Protein AF-A0A497EP37-F1 (afdb_monomer)

Structure (mmCIF, N/CA/C/O backbone):
data_AF-A0A497EP37-F1
#
_entry.id   AF-A0A497EP37-F1
#
loop_
_atom_site.group_PDB
_atom_site.id
_atom_site.type_symbol
_atom_site.label_atom_id
_atom_site.label_alt_id
_atom_site.label_comp_id
_atom_site.label_asym_id
_atom_site.label_entity_id
_atom_site.label_seq_id
_atom_site.pdbx_PDB_ins_code
_atom_site.Cartn_x
_atom_site.Cartn_y
_atom_site.Cartn_z
_atom_site.occupancy
_atom_site.B_iso_or_equiv
_atom_site.auth_seq_id
_atom_site.auth_comp_id
_atom_site.auth_asym_id
_atom_site.auth_atom_id
_atom_site.pdbx_PDB_model_num
ATOM 1 N N . MET A 1 1 ? -2.223 -25.779 1.480 1.00 64.44 1 MET A N 1
ATOM 2 C CA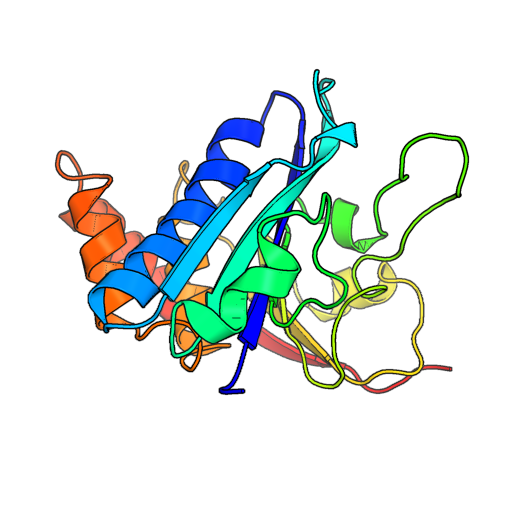 . MET A 1 1 ? -1.711 -24.402 1.419 1.00 64.44 1 MET A CA 1
ATOM 3 C C . MET A 1 1 ? -2.829 -23.546 0.887 1.00 64.44 1 MET A C 1
ATOM 5 O O . MET A 1 1 ? -3.264 -23.765 -0.242 1.00 64.44 1 MET A O 1
ATOM 9 N N . GLY A 1 2 ? -3.353 -22.696 1.756 1.00 81.31 2 GLY A N 1
ATOM 10 C CA . GLY A 1 2 ? -4.314 -21.666 1.429 1.00 81.31 2 GLY A CA 1
ATOM 11 C C . GLY A 1 2 ? -3.692 -20.563 0.583 1.00 81.31 2 GLY A C 1
ATOM 12 O O . GLY A 1 2 ? -2.524 -20.611 0.175 1.00 81.31 2 GLY A O 1
ATOM 13 N N . LYS A 1 3 ? -4.509 -19.565 0.269 1.00 91.38 3 LYS A N 1
ATOM 14 C CA . LYS A 1 3 ? -4.065 -18.415 -0.515 1.00 91.38 3 LYS A CA 1
ATOM 15 C C . LYS A 1 3 ? -3.186 -17.494 0.335 1.00 91.38 3 LYS A C 1
ATOM 17 O O . LYS A 1 3 ? -3.514 -17.192 1.478 1.00 91.38 3 LYS A O 1
ATOM 22 N N . VAL A 1 4 ? -2.091 -17.017 -0.256 1.00 95.00 4 VAL A N 1
ATOM 23 C CA . VAL A 1 4 ? -1.171 -16.059 0.370 1.00 95.00 4 VAL A CA 1
ATOM 24 C C . VAL A 1 4 ? -1.072 -14.809 -0.495 1.00 95.00 4 VAL A C 1
ATOM 26 O O . VAL A 1 4 ? -1.024 -14.880 -1.726 1.00 95.00 4 VAL A O 1
ATOM 29 N N . TRP A 1 5 ? -1.062 -13.655 0.162 1.00 96.94 5 TRP A N 1
ATOM 30 C CA . TRP A 1 5 ? -0.944 -12.345 -0.451 1.00 96.94 5 TRP A CA 1
ATOM 31 C C . TRP A 1 5 ? 0.304 -11.639 0.068 1.00 96.94 5 TRP A C 1
ATOM 33 O O . TRP A 1 5 ? 0.443 -11.429 1.271 1.00 96.94 5 TRP A O 1
ATOM 43 N N . GLY A 1 6 ? 1.186 -11.243 -0.846 1.00 97.19 6 GLY A N 1
ATOM 44 C CA . GLY A 1 6 ? 2.310 -10.359 -0.566 1.00 97.19 6 GLY A CA 1
ATOM 45 C C . GLY A 1 6 ? 1.922 -8.900 -0.785 1.00 97.19 6 GLY A C 1
ATOM 46 O O . GLY A 1 6 ? 1.310 -8.549 -1.796 1.00 97.19 6 GLY A O 1
ATOM 47 N N . ILE A 1 7 ? 2.284 -8.038 0.150 1.00 98.00 7 ILE A N 1
ATOM 48 C CA . ILE A 1 7 ? 2.078 -6.598 0.073 1.00 98.00 7 ILE A CA 1
ATOM 49 C C . ILE A 1 7 ? 3.415 -5.923 0.339 1.00 98.00 7 ILE A C 1
ATOM 51 O O . ILE A 1 7 ? 4.113 -6.296 1.279 1.00 98.00 7 ILE A O 1
ATOM 55 N N . GLU A 1 8 ? 3.755 -4.911 -0.453 1.00 97.69 8 GLU A N 1
ATOM 56 C CA . GLU A 1 8 ? 4.880 -4.022 -0.162 1.00 97.69 8 GLU A CA 1
ATOM 57 C C . GLU A 1 8 ? 4.411 -2.569 -0.063 1.00 97.69 8 GLU A C 1
ATOM 59 O O . GLU A 1 8 ? 3.500 -2.146 -0.773 1.00 97.69 8 GLU A O 1
ATOM 64 N N . ALA A 1 9 ? 5.051 -1.796 0.808 1.00 98.06 9 ALA A N 1
ATOM 65 C CA . ALA A 1 9 ? 5.003 -0.344 0.810 1.00 98.06 9 ALA A CA 1
ATOM 66 C C . ALA A 1 9 ? 6.387 0.186 0.426 1.00 98.06 9 ALA A C 1
ATOM 68 O O . ALA A 1 9 ? 7.362 -0.058 1.135 1.00 98.06 9 ALA A O 1
ATOM 69 N N . VAL A 1 10 ? 6.467 0.902 -0.693 1.00 97.50 10 VAL A N 1
ATOM 70 C CA . VAL A 1 10 ? 7.693 1.481 -1.246 1.0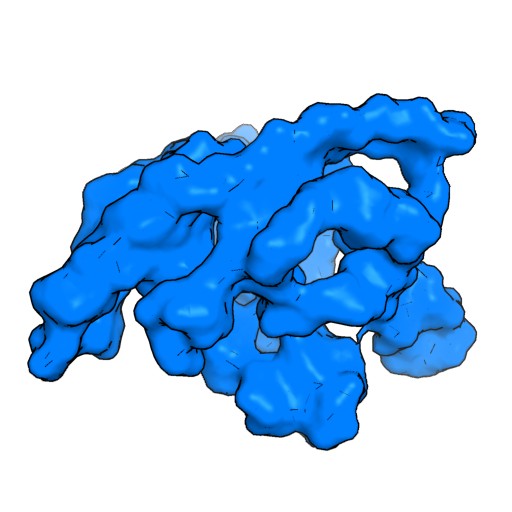0 97.50 10 VAL A CA 1
ATOM 71 C C . VAL A 1 10 ? 7.719 2.975 -0.943 1.00 97.50 10 VAL A C 1
ATOM 73 O O . VAL A 1 10 ? 6.783 3.710 -1.275 1.00 97.50 10 VAL A O 1
ATOM 76 N N . ALA A 1 11 ? 8.784 3.428 -0.288 1.00 96.81 11 ALA A N 1
ATOM 77 C CA . ALA A 1 11 ? 8.830 4.748 0.332 1.00 96.81 11 ALA A CA 1
ATOM 78 C C . ALA A 1 11 ? 10.227 5.377 0.313 1.00 96.81 11 ALA A C 1
ATOM 80 O O . ALA A 1 11 ? 11.219 4.731 -0.024 1.00 96.81 11 ALA A O 1
ATOM 81 N N . ARG A 1 12 ? 10.306 6.658 0.689 1.00 95.62 12 ARG A N 1
ATOM 82 C CA . ARG A 1 12 ? 11.560 7.386 0.913 1.00 95.62 12 ARG A CA 1
ATOM 83 C C . ARG A 1 12 ? 12.030 7.240 2.362 1.00 95.62 12 ARG A C 1
ATOM 85 O O . ARG A 1 12 ? 11.344 7.681 3.286 1.00 95.62 12 ARG A O 1
ATOM 92 N N . GLY A 1 13 ? 13.235 6.714 2.547 1.00 94.69 13 GLY A N 1
ATOM 93 C CA . GLY A 1 13 ? 13.880 6.546 3.844 1.00 94.69 13 GLY A CA 1
ATOM 94 C C . GLY A 1 13 ? 13.959 7.847 4.644 1.00 94.69 13 GLY A C 1
ATOM 95 O O . GLY A 1 13 ? 13.996 8.956 4.090 1.00 94.69 13 GLY A O 1
ATOM 96 N N . VAL A 1 14 ? 13.948 7.691 5.964 1.00 94.81 14 VAL A N 1
ATOM 97 C CA . VAL A 1 14 ? 13.840 8.666 7.059 1.00 94.81 14 VAL A CA 1
ATOM 98 C C . VAL A 1 14 ? 12.537 9.467 7.050 1.00 94.81 14 VAL A C 1
ATOM 100 O O . VAL A 1 14 ? 11.906 9.664 8.084 1.00 94.81 14 VAL A O 1
ATOM 103 N N . THR A 1 15 ? 12.109 9.936 5.883 1.00 94.81 15 THR A N 1
ATOM 104 C CA . THR A 1 15 ? 10.960 10.838 5.728 1.00 94.81 15 THR A CA 1
ATOM 105 C C . THR A 1 15 ? 9.613 10.121 5.691 1.00 94.81 15 THR A C 1
ATOM 107 O O . THR A 1 15 ? 8.611 10.698 6.106 1.00 94.81 15 THR A O 1
ATOM 110 N N . GLN A 1 16 ? 9.575 8.875 5.213 1.00 96.50 16 GLN A N 1
ATOM 111 C CA . GLN A 1 16 ? 8.347 8.093 5.045 1.00 96.50 16 GLN A CA 1
ATOM 112 C C . GLN A 1 16 ? 8.426 6.696 5.685 1.00 96.50 16 GLN A C 1
ATOM 114 O O . GLN A 1 16 ? 7.464 5.940 5.587 1.00 96.50 16 GLN A O 1
ATOM 119 N N . THR A 1 17 ? 9.509 6.367 6.392 1.00 96.00 17 THR A N 1
ATOM 120 C CA . THR A 1 17 ? 9.754 5.058 7.033 1.00 96.00 17 THR A CA 1
ATOM 121 C C . THR A 1 17 ? 8.609 4.643 7.952 1.00 96.00 17 THR A C 1
ATOM 123 O O . THR A 1 17 ? 7.966 3.616 7.751 1.00 96.00 17 THR A O 1
ATOM 126 N N . ALA A 1 18 ? 8.241 5.521 8.890 1.00 96.25 18 ALA A N 1
ATOM 127 C CA . ALA A 1 18 ? 7.140 5.263 9.815 1.00 96.25 18 ALA A CA 1
ATOM 128 C C . ALA A 1 18 ? 5.783 5.107 9.105 1.00 96.25 18 ALA A C 1
ATOM 130 O O . ALA A 1 18 ? 4.910 4.389 9.590 1.00 96.25 18 ALA A O 1
ATOM 131 N N . VAL A 1 19 ? 5.592 5.776 7.963 1.00 96.94 19 VAL A N 1
ATOM 132 C CA . VAL A 1 19 ? 4.358 5.692 7.170 1.00 96.94 19 VAL A CA 1
ATOM 133 C C . VAL A 1 19 ? 4.301 4.366 6.409 1.00 96.94 19 VAL A C 1
ATOM 135 O O . VAL A 1 19 ? 3.253 3.726 6.410 1.00 96.94 19 VAL A O 1
ATOM 138 N N . ALA A 1 20 ? 5.415 3.924 5.820 1.00 97.44 20 ALA A N 1
ATOM 139 C CA . ALA A 1 20 ? 5.523 2.641 5.127 1.00 97.44 20 ALA A CA 1
ATOM 140 C C . ALA A 1 20 ? 5.275 1.466 6.079 1.00 97.44 20 ALA A C 1
ATOM 142 O O . ALA A 1 20 ? 4.400 0.638 5.815 1.00 97.44 20 ALA A O 1
ATOM 143 N N . ALA A 1 21 ? 5.948 1.465 7.235 1.00 97.50 21 ALA A N 1
ATOM 144 C CA . ALA A 1 21 ? 5.749 0.471 8.285 1.00 97.50 21 ALA A CA 1
ATOM 145 C C . ALA A 1 21 ? 4.301 0.476 8.804 1.00 97.50 21 ALA A C 1
ATOM 147 O O . ALA A 1 21 ? 3.672 -0.575 8.927 1.00 97.50 21 ALA A O 1
ATOM 148 N N . ALA A 1 22 ? 3.725 1.661 9.044 1.00 97.75 22 ALA A N 1
ATOM 149 C CA . ALA A 1 22 ? 2.329 1.777 9.452 1.00 97.75 22 ALA A CA 1
ATOM 150 C C . ALA A 1 22 ? 1.360 1.235 8.395 1.00 97.75 22 ALA A C 1
ATOM 152 O O . ALA A 1 22 ? 0.356 0.633 8.761 1.00 97.75 22 ALA A O 1
ATOM 153 N N . MET A 1 23 ? 1.630 1.448 7.105 1.00 98.19 23 MET A N 1
ATOM 154 C CA . MET A 1 23 ? 0.752 1.001 6.026 1.00 98.19 23 MET A CA 1
ATOM 155 C C . MET A 1 23 ? 0.655 -0.527 5.983 1.00 98.19 23 MET A C 1
ATOM 157 O O . MET A 1 23 ? -0.449 -1.070 5.979 1.00 98.19 23 MET A O 1
ATOM 161 N N . VAL A 1 24 ? 1.792 -1.226 6.004 1.00 98.00 24 VAL A N 1
ATOM 162 C CA . VAL A 1 24 ? 1.798 -2.696 5.976 1.00 98.00 24 VAL A CA 1
ATOM 163 C C . VAL A 1 24 ? 1.228 -3.300 7.262 1.00 98.00 24 VAL A C 1
ATOM 165 O O . VAL A 1 24 ? 0.466 -4.262 7.190 1.00 98.00 24 VAL A O 1
ATOM 168 N N . ASP A 1 25 ? 1.485 -2.684 8.418 1.00 98.31 25 ASP A N 1
ATOM 169 C CA . ASP A 1 25 ? 0.899 -3.088 9.702 1.00 98.31 25 ASP A CA 1
ATOM 170 C C . ASP A 1 25 ? -0.627 -2.897 9.733 1.00 98.31 25 ASP A C 1
ATOM 172 O O . ASP A 1 25 ? -1.355 -3.774 10.196 1.00 98.31 25 ASP A O 1
ATOM 176 N N . ILE A 1 26 ? -1.148 -1.789 9.186 1.00 98.38 26 ILE A N 1
ATOM 177 C CA . ILE A 1 26 ? -2.597 -1.576 9.043 1.00 98.38 26 ILE A CA 1
ATOM 178 C C . ILE A 1 26 ? -3.213 -2.698 8.206 1.00 98.38 26 ILE A C 1
ATOM 180 O O . ILE A 1 26 ? -4.233 -3.253 8.609 1.00 98.38 26 ILE A O 1
ATOM 184 N N . ILE A 1 27 ? -2.613 -3.053 7.069 1.00 98.12 27 ILE A N 1
ATOM 185 C CA . ILE A 1 27 ? -3.142 -4.101 6.185 1.00 98.12 27 ILE A CA 1
ATOM 186 C C . ILE A 1 27 ? -3.112 -5.464 6.887 1.00 98.12 27 ILE A C 1
ATOM 188 O O . ILE A 1 27 ? -4.144 -6.132 6.956 1.00 98.12 27 ILE A O 1
ATOM 192 N N . GLY A 1 28 ? -1.967 -5.846 7.461 1.00 97.81 28 GLY A N 1
ATOM 193 C CA . GLY A 1 28 ? -1.807 -7.121 8.161 1.00 97.81 28 GLY A CA 1
ATOM 194 C C . GLY A 1 28 ? -2.739 -7.247 9.366 1.00 97.81 28 GLY A C 1
ATOM 195 O O . GLY A 1 28 ? -3.480 -8.220 9.485 1.00 97.81 28 GLY A O 1
ATOM 196 N N . SER A 1 29 ? -2.798 -6.220 10.214 1.00 98.31 29 SER A N 1
ATOM 197 C CA . SER A 1 29 ? -3.706 -6.188 11.365 1.00 98.31 29 SER A CA 1
ATOM 198 C C . SER A 1 29 ? -5.182 -6.218 10.959 1.00 98.31 29 SER A C 1
ATOM 200 O O . SER A 1 29 ? -6.003 -6.798 11.666 1.00 98.31 29 SER A O 1
ATOM 202 N N 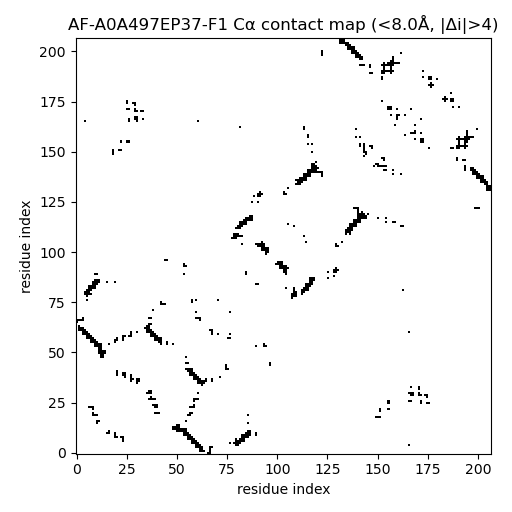. SER A 1 30 ? -5.542 -5.612 9.822 1.00 98.31 30 SER A N 1
ATOM 203 C CA . SER A 1 30 ? -6.913 -5.682 9.297 1.00 98.31 30 SER A CA 1
ATOM 204 C C . SER A 1 30 ? -7.267 -7.096 8.851 1.00 98.31 30 SER A C 1
ATOM 206 O O . SER A 1 30 ? -8.355 -7.566 9.158 1.00 98.31 30 SER A O 1
ATOM 208 N N . ALA A 1 31 ? -6.342 -7.802 8.198 1.00 97.62 31 ALA A N 1
ATOM 209 C CA . ALA A 1 31 ? -6.538 -9.201 7.835 1.00 97.62 31 ALA A CA 1
ATOM 210 C C . ALA A 1 31 ? -6.681 -10.105 9.077 1.00 97.62 31 ALA A C 1
ATOM 212 O O . ALA A 1 31 ? -7.571 -10.953 9.119 1.00 97.62 31 ALA A O 1
ATOM 213 N N . ILE A 1 32 ? -5.879 -9.872 10.125 1.00 97.75 32 ILE A N 1
ATOM 214 C CA . ILE A 1 32 ? -5.978 -10.607 11.401 1.00 97.75 32 ILE A CA 1
ATOM 215 C C . ILE A 1 32 ? -7.363 -10.447 12.041 1.00 97.75 32 ILE A C 1
ATOM 217 O O . ILE A 1 32 ? -7.919 -11.412 12.564 1.00 97.75 32 ILE A O 1
ATOM 221 N N . ARG A 1 33 ? -7.969 -9.254 11.961 1.00 97.00 33 ARG A N 1
ATOM 222 C CA . ARG A 1 33 ? -9.342 -9.027 12.455 1.00 97.00 33 ARG A CA 1
ATOM 223 C C . ARG A 1 33 ? -10.390 -9.885 11.752 1.00 97.00 33 ARG A C 1
ATOM 225 O O . ARG A 1 33 ? -11.434 -10.149 12.337 1.00 97.00 33 ARG A O 1
ATOM 232 N N . GLU A 1 34 ? -10.117 -10.317 10.527 1.00 95.88 34 GLU A N 1
ATOM 233 C CA . GLU A 1 34 ? -10.993 -11.188 9.738 1.00 95.88 34 GLU A CA 1
ATOM 234 C C . GLU A 1 34 ? -10.685 -12.679 9.928 1.00 95.88 34 GLU A C 1
ATOM 236 O O . GLU A 1 34 ? -11.243 -13.515 9.222 1.00 95.88 34 GLU A O 1
ATOM 241 N N . GLY A 1 35 ? -9.798 -13.026 10.865 1.00 95.62 35 GLY A N 1
ATOM 242 C CA . GLY A 1 35 ? -9.416 -14.409 11.147 1.00 95.62 35 GLY A CA 1
ATOM 243 C C . GLY A 1 35 ? -8.336 -14.976 10.224 1.00 95.62 35 GLY A C 1
ATOM 244 O O . GLY A 1 35 ? -8.057 -16.167 10.310 1.00 95.62 35 GLY A O 1
ATOM 245 N N . LYS A 1 36 ? -7.715 -14.150 9.370 1.00 96.56 36 LYS A N 1
ATOM 246 C CA . LYS A 1 36 ? -6.531 -14.532 8.581 1.00 96.56 36 LYS A CA 1
ATOM 247 C C . LYS A 1 36 ? -5.269 -14.484 9.446 1.00 96.56 36 LYS A C 1
ATOM 249 O O . LYS A 1 36 ? -5.243 -13.842 10.497 1.00 96.56 36 LYS A O 1
ATOM 254 N N . ALA A 1 37 ? -4.190 -15.101 8.979 1.00 96.38 37 ALA A N 1
ATOM 255 C CA . ALA A 1 37 ? -2.863 -14.902 9.553 1.00 96.38 37 ALA A CA 1
ATOM 256 C C . ALA A 1 37 ? -2.137 -13.772 8.813 1.00 96.38 37 ALA A C 1
ATOM 258 O O . ALA A 1 37 ? -2.275 -13.633 7.596 1.00 96.38 37 ALA A O 1
ATOM 259 N N . ALA A 1 38 ? -1.343 -12.970 9.523 1.00 96.75 38 ALA A N 1
ATOM 260 C CA . ALA A 1 38 ? -0.496 -11.972 8.883 1.00 96.75 38 ALA A CA 1
ATOM 261 C C . ALA A 1 38 ? 0.783 -11.692 9.670 1.00 96.75 38 ALA A C 1
ATOM 263 O O . ALA A 1 38 ? 0.803 -11.744 10.900 1.00 96.75 38 ALA A O 1
ATOM 264 N N . ILE A 1 39 ? 1.826 -11.317 8.938 1.00 95.94 39 ILE A N 1
ATOM 265 C CA . ILE A 1 39 ? 3.057 -10.734 9.474 1.00 95.94 39 ILE A CA 1
ATOM 266 C C . ILE A 1 39 ? 3.365 -9.444 8.724 1.00 95.94 39 ILE A C 1
ATOM 268 O O . ILE A 1 39 ? 3.069 -9.332 7.535 1.00 95.94 39 ILE A O 1
ATOM 272 N N . SER A 1 40 ? 3.983 -8.481 9.400 1.00 95.88 40 SER A N 1
ATOM 273 C CA . SER A 1 40 ? 4.476 -7.253 8.778 1.00 95.88 40 SER A CA 1
ATOM 274 C C . SER A 1 40 ? 5.854 -6.900 9.313 1.00 95.88 40 SER A C 1
ATOM 276 O O . SER A 1 40 ? 6.090 -7.009 10.516 1.00 95.88 40 SER A O 1
ATOM 278 N N . TYR A 1 41 ? 6.755 -6.480 8.433 1.00 95.31 41 TYR A N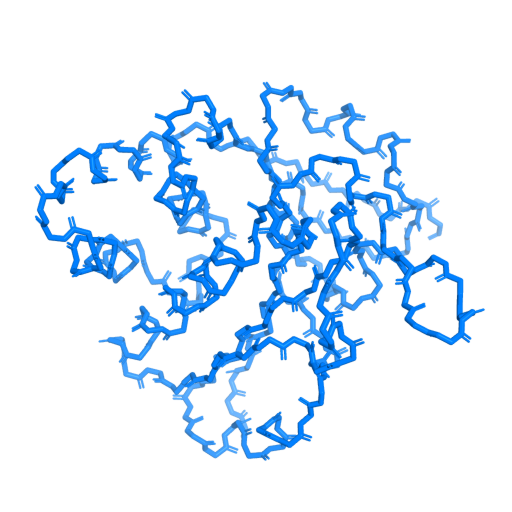 1
ATOM 279 C CA . TYR A 1 41 ? 8.148 -6.198 8.768 1.00 95.31 41 TYR A CA 1
ATOM 280 C C . TYR A 1 41 ? 8.773 -5.223 7.767 1.00 95.31 41 TYR A C 1
ATOM 282 O O . TYR A 1 41 ? 8.266 -5.021 6.666 1.00 95.31 41 TYR A O 1
ATOM 290 N N . GLU A 1 42 ? 9.877 -4.593 8.148 1.00 94.00 42 GLU A N 1
ATOM 291 C CA . GLU A 1 42 ? 10.662 -3.732 7.261 1.00 94.00 42 GLU A CA 1
ATOM 292 C C . GLU A 1 42 ? 11.760 -4.545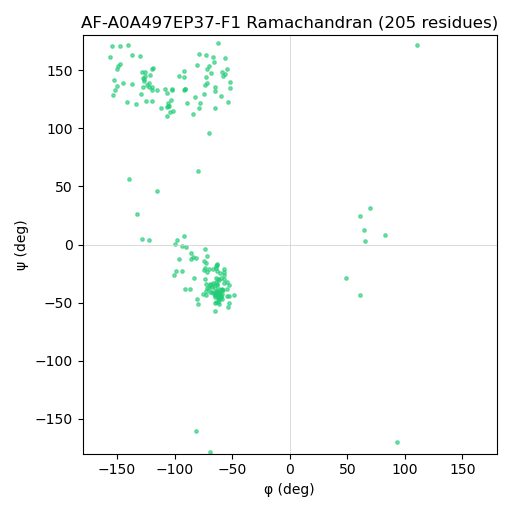 6.572 1.00 94.00 42 GLU A C 1
ATOM 294 O O . GLU A 1 42 ? 12.268 -5.517 7.140 1.00 94.00 42 GLU A O 1
ATOM 299 N N . ARG A 1 43 ? 12.135 -4.166 5.345 1.00 92.12 43 ARG A N 1
ATOM 300 C CA . ARG A 1 43 ? 13.227 -4.834 4.636 1.00 92.12 43 ARG A CA 1
ATOM 301 C C . ARG A 1 43 ? 14.534 -4.597 5.386 1.00 92.12 43 ARG A C 1
ATOM 303 O O . ARG A 1 43 ? 14.997 -3.465 5.491 1.00 92.12 43 ARG A O 1
ATOM 310 N N . TYR A 1 44 ? 15.143 -5.675 5.869 1.00 89.50 44 TYR A N 1
ATOM 311 C CA . TYR A 1 44 ? 16.357 -5.594 6.682 1.00 89.50 44 TYR A CA 1
ATOM 312 C C . TYR A 1 44 ? 17.513 -4.886 5.960 1.00 89.50 44 TYR A C 1
ATOM 314 O O . TYR A 1 44 ? 18.206 -4.074 6.564 1.00 89.50 44 TYR A O 1
ATOM 322 N N . ASP A 1 45 ? 17.669 -5.131 4.657 1.00 86.31 45 ASP A N 1
ATOM 323 C CA . ASP A 1 45 ? 18.747 -4.561 3.837 1.00 86.31 45 ASP A CA 1
ATOM 324 C C . ASP A 1 45 ? 18.689 -3.030 3.708 1.00 86.31 45 ASP A C 1
ATOM 326 O O . ASP A 1 45 ? 19.689 -2.405 3.355 1.00 86.31 45 ASP A O 1
ATOM 330 N N . ASP A 1 46 ? 17.537 -2.417 3.998 1.00 89.31 46 ASP A N 1
ATOM 331 C CA . ASP A 1 46 ? 17.395 -0.961 3.999 1.00 89.31 46 ASP A CA 1
ATOM 332 C C . ASP A 1 46 ? 17.835 -0.330 5.324 1.00 89.31 46 ASP A C 1
ATOM 334 O O . ASP A 1 46 ? 17.961 0.890 5.388 1.00 89.31 46 ASP A O 1
ATOM 338 N N . ALA A 1 47 ? 18.073 -1.118 6.378 1.00 88.00 47 ALA A N 1
ATOM 339 C CA . ALA A 1 47 ? 18.412 -0.615 7.703 1.00 88.00 47 ALA A CA 1
ATOM 340 C C . ALA A 1 47 ? 19.941 -0.501 7.916 1.00 88.00 47 ALA A C 1
ATOM 342 O O . ALA A 1 47 ? 20.677 -1.460 7.684 1.00 88.00 47 ALA A O 1
ATOM 343 N N . PRO A 1 48 ? 20.456 0.627 8.450 1.00 91.19 48 PRO A N 1
ATOM 344 C CA . PRO A 1 48 ? 19.744 1.876 8.707 1.00 91.19 48 PRO A CA 1
ATOM 345 C C . PRO A 1 48 ? 19.436 2.612 7.402 1.00 91.19 48 PRO A C 1
ATOM 347 O O . PRO A 1 48 ? 20.317 2.755 6.549 1.00 91.19 48 PRO A O 1
ATOM 350 N N . ASP A 1 49 ? 18.237 3.171 7.303 1.00 91.06 49 ASP A N 1
ATOM 351 C CA . ASP A 1 49 ? 17.765 3.871 6.118 1.00 91.06 49 ASP A CA 1
ATOM 352 C C . ASP A 1 49 ? 18.443 5.236 5.944 1.00 91.06 49 ASP A C 1
ATOM 354 O O . ASP A 1 49 ? 19.136 5.772 6.820 1.00 91.06 49 ASP A O 1
ATOM 358 N N . ARG A 1 50 ? 18.336 5.788 4.734 1.00 90.94 50 ARG A N 1
ATOM 359 C CA . ARG A 1 50 ? 18.955 7.065 4.362 1.00 90.94 50 ARG A CA 1
ATOM 360 C C . ARG A 1 50 ? 17.907 8.006 3.810 1.00 90.94 50 ARG A C 1
ATOM 362 O O . ARG A 1 50 ? 16.981 7.585 3.121 1.00 90.94 50 ARG A O 1
ATOM 369 N N . VAL A 1 51 ? 18.084 9.292 4.106 1.00 94.56 51 VAL A N 1
ATOM 370 C CA . VAL A 1 51 ? 17.163 10.350 3.684 1.00 94.56 51 VAL A CA 1
ATOM 371 C C . VAL A 1 51 ? 16.961 10.273 2.171 1.00 94.56 51 VAL A C 1
ATOM 373 O O . VAL A 1 51 ? 17.922 10.342 1.409 1.00 94.56 51 VAL A O 1
ATOM 376 N N . PHE A 1 52 ? 15.705 10.117 1.755 1.00 91.19 52 PHE A N 1
ATOM 377 C CA . PHE A 1 52 ? 15.273 9.999 0.359 1.00 91.19 52 PHE A CA 1
ATOM 378 C C . PHE A 1 52 ? 15.746 8.761 -0.415 1.00 91.19 52 PHE A C 1
ATOM 380 O O . PHE A 1 52 ? 15.395 8.634 -1.591 1.00 91.19 52 PHE A O 1
ATOM 387 N N . LEU A 1 53 ? 16.470 7.819 0.191 1.00 91.62 53 LEU A N 1
ATOM 388 C CA . LEU A 1 53 ? 16.759 6.551 -0.477 1.00 91.62 53 LEU A CA 1
ATOM 389 C C . LEU A 1 53 ? 15.489 5.692 -0.520 1.00 91.62 53 LEU A C 1
ATOM 391 O O . LEU A 1 53 ? 14.671 5.759 0.392 1.00 91.62 53 LEU A O 1
ATOM 395 N N . GLY A 1 54 ? 15.280 4.942 -1.601 1.00 92.38 54 GLY A N 1
ATOM 396 C CA . GLY A 1 54 ? 14.139 4.032 -1.690 1.00 92.38 54 GLY A CA 1
ATOM 397 C C . GLY A 1 54 ? 14.260 2.923 -0.647 1.00 92.38 54 GLY A C 1
ATOM 398 O O . GLY A 1 54 ? 15.338 2.361 -0.493 1.00 92.38 54 GLY A O 1
ATOM 399 N N . MET A 1 55 ? 13.167 2.623 0.044 1.00 93.56 55 MET A N 1
ATOM 400 C CA . MET A 1 55 ? 13.077 1.535 1.014 1.00 93.56 55 MET A CA 1
ATOM 401 C C . MET A 1 55 ? 11.758 0.777 0.853 1.00 93.56 55 MET A C 1
ATOM 403 O O . MET A 1 55 ? 10.812 1.304 0.252 1.00 93.56 55 MET A O 1
ATOM 407 N N . LYS A 1 56 ? 11.681 -0.434 1.410 1.00 95.31 56 LYS A N 1
ATOM 408 C CA . LYS A 1 56 ? 10.462 -1.250 1.406 1.00 95.31 56 LYS A CA 1
ATOM 409 C C . LYS A 1 56 ? 10.069 -1.736 2.801 1.00 95.31 56 LYS A C 1
ATOM 411 O O . LYS A 1 56 ? 10.908 -2.131 3.606 1.00 95.31 56 LYS A O 1
ATOM 416 N N . SER A 1 57 ? 8.768 -1.777 3.050 1.00 96.88 57 SER A N 1
ATOM 417 C CA . SER A 1 57 ? 8.161 -2.548 4.140 1.00 96.88 57 SER A CA 1
ATOM 418 C C . SER A 1 57 ? 7.219 -3.583 3.542 1.00 96.88 57 SER A C 1
ATOM 420 O O . SER A 1 57 ? 6.656 -3.348 2.476 1.00 96.88 57 SER A O 1
ATOM 422 N N . PHE A 1 58 ? 7.012 -4.704 4.220 1.00 97.56 58 PHE A N 1
ATOM 423 C CA . PHE A 1 58 ? 6.200 -5.809 3.728 1.00 97.56 58 PHE A CA 1
ATOM 424 C C . PHE A 1 58 ? 5.101 -6.189 4.710 1.00 97.56 58 PHE A C 1
ATOM 426 O O . PHE A 1 58 ? 5.275 -6.100 5.925 1.00 97.56 58 PHE A O 1
ATOM 433 N N . ALA A 1 59 ? 3.983 -6.657 4.164 1.00 97.25 59 ALA A N 1
ATOM 434 C CA . ALA A 1 59 ? 3.041 -7.509 4.871 1.00 97.25 59 ALA A CA 1
ATOM 435 C C . ALA A 1 59 ? 2.794 -8.770 4.049 1.00 97.25 59 ALA A C 1
ATOM 437 O O . ALA A 1 59 ? 2.709 -8.719 2.823 1.00 97.25 59 ALA A O 1
ATOM 438 N N . ILE A 1 60 ? 2.665 -9.900 4.731 1.00 97.00 60 ILE A N 1
ATOM 439 C CA . ILE A 1 60 ? 2.289 -11.168 4.117 1.00 97.00 60 ILE A CA 1
ATOM 440 C C . ILE A 1 60 ? 1.065 -11.663 4.863 1.00 97.00 60 ILE A C 1
ATOM 442 O O . ILE A 1 60 ? 1.088 -11.772 6.087 1.00 97.00 60 ILE A O 1
ATOM 446 N N . VAL A 1 61 ? -0.007 -11.909 4.118 1.00 97.06 61 VAL A N 1
ATOM 447 C CA . VAL A 1 61 ? -1.298 -12.362 4.636 1.00 97.06 61 VAL A CA 1
ATOM 448 C C . VAL A 1 61 ? -1.556 -13.761 4.098 1.00 97.06 61 VAL A C 1
ATOM 450 O O . VAL A 1 61 ? -1.383 -13.988 2.906 1.00 97.06 61 VAL A O 1
ATOM 453 N N . GLY A 1 62 ? -1.973 -14.687 4.952 1.00 95.81 62 GLY A N 1
ATOM 454 C CA . GLY A 1 62 ? -2.343 -16.057 4.594 1.00 95.81 62 GLY A CA 1
ATOM 455 C C . GLY A 1 62 ? -3.701 -16.418 5.182 1.00 95.81 62 GLY A C 1
ATOM 456 O O . GLY A 1 62 ? -4.178 -15.751 6.100 1.00 95.81 62 GLY A O 1
ATOM 457 N N . GLU A 1 63 ? -4.343 -17.462 4.666 1.00 95.00 63 GLU A N 1
ATOM 458 C CA . GLU A 1 63 ? -5.605 -17.947 5.241 1.00 95.00 63 GLU A CA 1
ATOM 459 C C . GLU A 1 63 ? -5.393 -18.529 6.646 1.00 95.00 63 GLU A C 1
ATOM 461 O O . GLU A 1 63 ? -6.232 -18.310 7.519 1.00 95.00 63 GLU A O 1
ATOM 466 N N . ALA A 1 64 ? -4.251 -19.179 6.889 1.00 93.81 64 ALA A N 1
ATOM 467 C CA . ALA A 1 64 ? -3.839 -19.671 8.202 1.00 93.81 64 ALA A CA 1
ATOM 468 C C . ALA A 1 64 ? -2.330 -19.470 8.460 1.00 93.81 64 ALA A C 1
ATOM 470 O O . ALA A 1 64 ? -1.576 -19.070 7.571 1.00 93.81 64 ALA A O 1
ATOM 471 N N . TRP A 1 65 ? -1.874 -19.726 9.691 1.00 92.44 65 TRP A N 1
ATOM 472 C CA . TRP A 1 65 ? -0.465 -19.544 10.077 1.00 92.44 65 TRP A CA 1
ATOM 473 C C . TRP A 1 65 ? 0.473 -20.514 9.359 1.00 92.44 65 TRP A C 1
ATOM 475 O O . TRP A 1 65 ? 1.588 -20.135 9.007 1.00 92.44 65 TRP A O 1
ATOM 485 N N . GLU A 1 66 ? -0.005 -21.723 9.079 1.00 93.12 66 GLU A N 1
ATOM 486 C CA . GLU A 1 66 ? 0.710 -22.768 8.346 1.00 93.12 66 GLU A CA 1
ATOM 487 C C . GLU A 1 66 ? 1.091 -22.302 6.930 1.00 93.12 66 GLU A C 1
ATOM 489 O O . GLU A 1 66 ? 2.114 -22.710 6.384 1.00 93.12 66 GLU A O 1
ATOM 494 N N . ASP A 1 67 ? 0.308 -21.391 6.338 1.00 90.50 67 ASP A N 1
ATOM 495 C CA . ASP A 1 67 ? 0.610 -20.818 5.024 1.00 90.50 67 ASP A CA 1
ATOM 496 C C . ASP A 1 67 ? 1.771 -19.812 5.072 1.00 90.50 67 ASP A C 1
ATOM 498 O O . ASP A 1 67 ? 2.389 -19.529 4.043 1.00 90.50 67 ASP A O 1
ATOM 502 N N . LEU A 1 68 ? 2.077 -19.268 6.255 1.00 91.69 68 LEU A N 1
ATOM 503 C CA . LEU A 1 68 ? 3.091 -18.233 6.458 1.00 91.69 68 LEU A CA 1
ATOM 504 C C . LEU A 1 68 ? 4.457 -18.778 6.890 1.00 91.69 68 LEU A C 1
ATOM 506 O O . LEU A 1 68 ? 5.439 -18.037 6.819 1.00 91.69 68 LEU A O 1
ATOM 510 N N . GLU A 1 69 ? 4.554 -20.049 7.288 1.00 87.44 69 GLU A N 1
ATOM 511 C CA . GLU A 1 69 ? 5.783 -20.662 7.822 1.00 87.44 69 GLU A CA 1
ATOM 512 C C . GLU A 1 69 ? 6.994 -20.510 6.890 1.00 87.44 69 GLU A C 1
ATOM 514 O O . GLU A 1 69 ? 8.108 -20.244 7.339 1.00 87.44 69 GLU A O 1
ATOM 519 N N . ALA A 1 70 ? 6.782 -20.615 5.577 1.00 83.06 70 ALA A N 1
ATOM 520 C CA . ALA A 1 70 ? 7.850 -20.446 4.595 1.00 83.06 70 ALA A CA 1
ATOM 521 C C . ALA A 1 70 ? 8.317 -18.984 4.456 1.00 83.06 70 ALA A C 1
ATOM 523 O O . ALA A 1 70 ? 9.439 -18.735 4.018 1.00 83.06 70 ALA A O 1
ATOM 524 N N . TYR A 1 71 ? 7.470 -18.018 4.812 1.00 86.06 71 TYR A N 1
ATOM 525 C CA . TYR A 1 71 ? 7.691 -16.598 4.545 1.00 86.06 71 TYR A CA 1
ATOM 526 C C . TYR A 1 71 ? 8.217 -15.824 5.755 1.00 86.06 71 TYR A C 1
ATOM 528 O O . TYR A 1 71 ? 8.921 -14.835 5.573 1.00 86.06 71 TYR A O 1
ATOM 536 N N . VAL A 1 72 ? 7.941 -16.284 6.981 1.00 79.69 72 VAL A N 1
ATOM 537 C CA . VAL A 1 72 ? 8.407 -15.641 8.230 1.00 79.69 72 VAL A CA 1
ATOM 538 C C . VAL A 1 72 ? 9.929 -15.493 8.329 1.00 79.69 72 VAL A C 1
ATOM 540 O O . VAL A 1 72 ? 10.407 -14.650 9.081 1.00 79.69 72 VAL A O 1
ATOM 543 N N . MET A 1 73 ? 10.696 -16.287 7.576 1.00 79.50 73 MET A N 1
ATOM 544 C CA . MET A 1 73 ? 12.163 -16.237 7.561 1.00 79.50 73 MET A CA 1
ATOM 545 C C . MET A 1 73 ? 12.748 -15.464 6.367 1.00 79.50 73 MET A C 1
ATOM 547 O O . MET A 1 73 ? 13.967 -15.389 6.230 1.00 79.50 73 MET A O 1
ATOM 551 N N . MET A 1 74 ? 11.915 -14.915 5.477 1.00 86.75 74 MET A N 1
ATOM 552 C CA . MET A 1 74 ? 12.385 -14.246 4.262 1.00 86.75 74 MET A CA 1
ATOM 553 C C . MET A 1 74 ? 12.601 -12.746 4.480 1.00 86.75 74 MET A C 1
ATOM 555 O O . MET A 1 74 ? 11.718 -12.041 4.962 1.00 86.75 74 MET A O 1
ATOM 559 N N . TYR A 1 75 ? 13.741 -12.227 4.012 1.00 86.31 75 TYR A N 1
ATOM 560 C CA . TYR A 1 75 ? 14.019 -10.783 4.010 1.00 86.31 75 TYR A CA 1
ATOM 561 C C . TYR A 1 75 ? 13.073 -9.981 3.109 1.00 86.31 75 TYR A C 1
ATOM 563 O O . TYR A 1 75 ? 12.797 -8.814 3.378 1.00 86.31 75 TYR A O 1
ATOM 571 N N . GLU A 1 76 ? 12.571 -10.605 2.045 1.00 89.06 76 GLU A N 1
ATOM 572 C CA . GLU A 1 76 ? 11.594 -10.025 1.130 1.00 89.06 76 GLU A CA 1
ATOM 573 C C . GLU A 1 76 ? 10.717 -11.146 0.553 1.00 89.06 76 GLU A C 1
ATOM 575 O O . GLU A 1 76 ? 11.254 -12.191 0.167 1.00 89.06 76 GLU A O 1
ATOM 580 N N . PRO A 1 77 ? 9.389 -10.959 0.465 1.00 91.06 77 PRO A N 1
ATOM 581 C CA . PRO A 1 77 ? 8.514 -11.926 -0.184 1.00 91.06 77 PRO A CA 1
ATOM 582 C C . PRO A 1 77 ? 8.923 -12.163 -1.651 1.00 91.06 77 PRO A C 1
ATOM 584 O O . PRO A 1 77 ? 9.330 -11.233 -2.352 1.00 91.06 77 PRO A O 1
ATOM 587 N N . PRO A 1 78 ? 8.783 -13.396 -2.167 1.00 91.19 78 PRO A N 1
ATOM 588 C CA . PRO A 1 78 ? 9.160 -13.722 -3.542 1.00 91.19 78 PRO A CA 1
ATOM 589 C C . PRO A 1 78 ? 8.164 -13.182 -4.578 1.00 91.19 78 PRO A C 1
ATOM 591 O O . PRO A 1 78 ? 8.475 -13.143 -5.768 1.00 91.19 78 PRO A O 1
ATOM 594 N N . TYR A 1 79 ? 6.974 -12.765 -4.142 1.00 94.06 79 TYR A N 1
ATOM 595 C CA . TYR A 1 79 ? 5.939 -12.177 -4.983 1.00 94.06 79 TYR A CA 1
ATOM 596 C C . TYR A 1 79 ? 5.129 -11.127 -4.220 1.00 94.06 79 TYR A C 1
ATOM 598 O O . TYR A 1 79 ? 5.008 -11.175 -2.998 1.00 94.06 79 TYR A O 1
ATOM 606 N N . ILE A 1 80 ? 4.539 -10.202 -4.971 1.00 97.19 80 ILE A N 1
ATOM 607 C CA . ILE A 1 80 ? 3.731 -9.092 -4.477 1.00 97.19 80 ILE A CA 1
ATOM 608 C C . ILE A 1 80 ? 2.400 -9.070 -5.230 1.00 97.19 80 ILE A C 1
ATOM 610 O O . ILE A 1 80 ? 2.360 -9.094 -6.458 1.00 97.19 80 ILE A O 1
ATOM 614 N N . ASN A 1 81 ? 1.299 -9.002 -4.494 1.00 98.19 81 ASN A N 1
ATOM 615 C CA . ASN A 1 81 ? -0.051 -8.800 -5.010 1.00 98.19 81 ASN A CA 1
ATOM 616 C C . ASN A 1 81 ? -0.402 -7.312 -5.067 1.00 98.19 81 ASN A C 1
ATOM 618 O O . ASN A 1 81 ? -1.056 -6.879 -6.018 1.00 98.19 81 ASN A O 1
ATOM 622 N N . VAL A 1 82 ? 0.040 -6.542 -4.067 1.00 98.44 82 VAL A N 1
ATOM 623 C CA . VAL A 1 82 ? -0.202 -5.098 -3.966 1.00 98.44 82 VAL A CA 1
ATOM 624 C C . VAL A 1 82 ? 1.087 -4.372 -3.602 1.00 98.44 82 VAL A C 1
ATOM 626 O O . VAL A 1 82 ? 1.661 -4.619 -2.546 1.00 98.44 82 VAL A O 1
ATOM 629 N N . SER A 1 83 ? 1.515 -3.453 -4.461 1.00 98.38 83 SER A N 1
ATOM 630 C CA . SER A 1 83 ? 2.622 -2.534 -4.195 1.00 98.38 83 SER A CA 1
ATOM 631 C C . SER A 1 83 ? 2.068 -1.135 -3.937 1.00 98.38 83 SER A C 1
ATOM 633 O O . SER A 1 83 ? 1.389 -0.566 -4.791 1.00 98.38 83 SER A O 1
ATOM 635 N N . VAL A 1 84 ? 2.294 -0.593 -2.741 1.00 98.56 84 VAL A N 1
ATOM 636 C CA . VAL A 1 84 ? 1.835 0.736 -2.319 1.00 98.56 84 VAL A CA 1
ATOM 637 C C . VAL A 1 84 ? 3.008 1.703 -2.407 1.00 98.56 84 VAL A C 1
ATOM 639 O O . VAL A 1 84 ? 3.977 1.576 -1.669 1.00 98.56 84 VAL A O 1
ATOM 642 N N . VAL A 1 85 ? 2.931 2.691 -3.285 1.00 98.38 85 VAL A N 1
ATOM 643 C CA . VAL A 1 85 ? 4.018 3.624 -3.580 1.00 98.38 85 VAL A CA 1
ATOM 644 C C . VAL A 1 85 ? 3.699 4.985 -2.970 1.00 98.38 85 VAL A C 1
ATOM 646 O O . VAL A 1 85 ? 2.793 5.684 -3.426 1.00 98.38 85 VAL A O 1
ATOM 649 N N . LEU A 1 86 ? 4.453 5.367 -1.936 1.00 97.56 86 LEU A N 1
ATOM 650 C CA . LEU A 1 86 ? 4.220 6.602 -1.174 1.00 97.56 86 LEU A CA 1
ATOM 651 C C . LEU A 1 86 ? 4.788 7.861 -1.839 1.00 97.56 86 LEU A C 1
ATOM 653 O O . LEU A 1 86 ? 4.525 8.970 -1.379 1.00 97.56 86 LEU A O 1
ATOM 657 N N . GLU A 1 87 ? 5.613 7.714 -2.875 1.00 96.19 87 GLU A N 1
ATOM 658 C CA . GLU A 1 87 ? 6.164 8.844 -3.619 1.00 96.19 87 GLU A CA 1
ATOM 659 C C . GLU A 1 87 ? 6.222 8.513 -5.122 1.00 96.19 87 GLU A C 1
ATOM 661 O O . GLU A 1 87 ? 6.857 7.524 -5.498 1.00 96.19 87 GLU A O 1
ATOM 666 N N . PRO A 1 88 ? 5.587 9.317 -5.999 1.00 96.88 88 PRO A N 1
ATOM 667 C CA . PRO A 1 88 ? 5.376 8.987 -7.408 1.00 96.88 88 PRO A CA 1
ATOM 668 C C . PRO A 1 88 ? 6.617 8.590 -8.198 1.00 96.88 88 PRO A C 1
ATOM 670 O O . PRO A 1 88 ? 6.524 7.764 -9.098 1.00 96.88 88 PRO A O 1
ATOM 673 N N . SER A 1 89 ? 7.786 9.169 -7.923 1.00 95.44 89 SER A N 1
ATOM 674 C CA . SER A 1 89 ? 8.977 8.876 -8.723 1.00 95.44 89 SER A CA 1
ATOM 675 C C . SER A 1 89 ? 9.563 7.480 -8.468 1.00 95.44 89 SER A C 1
ATOM 677 O O . SER A 1 89 ? 10.308 6.980 -9.315 1.00 95.44 89 SER A O 1
ATOM 679 N N . LEU A 1 90 ? 9.172 6.812 -7.372 1.00 96.75 90 LEU A N 1
ATOM 680 C CA . LEU A 1 90 ? 9.561 5.433 -7.047 1.00 96.75 90 LEU A CA 1
ATOM 681 C C . LEU A 1 90 ? 8.887 4.385 -7.950 1.00 96.75 90 LEU A C 1
ATOM 683 O O . LEU A 1 90 ? 9.329 3.239 -7.978 1.00 96.75 90 LEU A O 1
ATOM 687 N N . VAL A 1 91 ? 7.897 4.764 -8.771 1.00 97.12 91 VAL A N 1
ATOM 688 C CA . VAL A 1 91 ? 7.319 3.870 -9.799 1.00 97.12 91 VAL A CA 1
ATOM 689 C C . VAL A 1 91 ? 8.339 3.450 -10.865 1.00 97.12 91 VAL A C 1
ATOM 691 O O . VAL A 1 91 ? 8.144 2.464 -11.569 1.00 97.12 91 VAL A O 1
ATOM 694 N N . LYS A 1 92 ? 9.462 4.171 -10.977 1.00 95.06 92 LYS A N 1
ATOM 695 C CA . LYS A 1 92 ? 10.595 3.770 -11.824 1.00 95.06 92 LYS A CA 1
ATOM 696 C C . LYS A 1 92 ? 11.280 2.501 -11.312 1.00 95.06 92 LYS A C 1
ATOM 698 O O . LYS A 1 92 ? 11.952 1.824 -12.083 1.00 95.06 92 LYS A O 1
ATOM 703 N N . GLY A 1 93 ? 11.104 2.185 -10.032 1.00 92.25 93 GLY A N 1
ATOM 704 C CA . GLY A 1 93 ? 11.862 1.175 -9.317 1.00 92.25 93 GLY A CA 1
ATOM 705 C C . GLY A 1 93 ? 12.789 1.782 -8.271 1.00 92.25 93 GLY A C 1
ATOM 706 O O . GLY A 1 93 ? 12.992 2.999 -8.212 1.00 92.25 93 GLY A O 1
ATOM 707 N N . ILE A 1 94 ? 13.377 0.912 -7.458 1.00 90.00 94 ILE A N 1
ATOM 708 C CA . ILE A 1 94 ? 14.376 1.280 -6.453 1.00 90.00 94 ILE A CA 1
ATOM 709 C C . ILE A 1 94 ? 15.686 0.562 -6.743 1.00 90.00 94 ILE A C 1
ATOM 711 O O . ILE A 1 94 ? 15.696 -0.519 -7.327 1.00 90.00 94 ILE A O 1
ATOM 715 N N . GLN A 1 95 ? 16.809 1.160 -6.356 1.00 77.44 95 GLN A N 1
ATOM 716 C CA . GLN A 1 95 ? 18.063 0.418 -6.360 1.00 77.44 95 GLN A CA 1
ATOM 717 C C . GLN A 1 95 ? 18.095 -0.489 -5.139 1.00 77.44 95 GLN A C 1
ATOM 719 O O . GLN A 1 95 ? 17.995 -0.016 -4.007 1.00 77.44 95 GLN A O 1
ATOM 724 N N . SER A 1 96 ? 18.237 -1.786 -5.382 1.00 63.53 96 SER A N 1
ATOM 725 C CA . SER A 1 96 ? 18.580 -2.729 -4.325 1.00 63.53 96 SER A CA 1
ATOM 726 C C . SER A 1 96 ? 20.042 -2.520 -3.915 1.00 63.53 96 SER A C 1
ATOM 728 O O . SER A 1 96 ? 20.872 -2.064 -4.712 1.00 63.53 96 SER A O 1
ATOM 730 N N . TRP A 1 97 ? 20.360 -2.825 -2.656 1.00 60.09 97 TRP A N 1
ATOM 731 C CA . TRP A 1 97 ? 21.731 -2.790 -2.147 1.00 60.09 97 TRP A CA 1
ATOM 732 C C . TRP A 1 97 ? 22.652 -3.699 -2.994 1.00 60.09 97 TRP A C 1
ATOM 734 O O . TRP A 1 97 ? 22.186 -4.580 -3.714 1.00 60.09 97 TRP A O 1
ATOM 744 N N . ALA A 1 98 ? 23.969 -3.479 -2.929 1.00 56.72 98 ALA A N 1
ATOM 745 C CA . ALA A 1 98 ? 25.000 -4.260 -3.636 1.00 56.72 98 ALA A CA 1
ATOM 746 C C . ALA A 1 98 ? 25.088 -4.111 -5.176 1.00 56.72 98 ALA A C 1
ATOM 748 O O . ALA A 1 98 ? 25.528 -5.034 -5.856 1.00 56.72 98 ALA A O 1
ATOM 749 N N . PHE A 1 99 ? 24.757 -2.941 -5.742 1.00 54.72 99 PHE A N 1
ATOM 750 C CA . PHE A 1 99 ? 24.959 -2.637 -7.177 1.00 54.72 99 PHE A CA 1
ATOM 751 C C . PHE A 1 99 ? 24.195 -3.562 -8.148 1.00 54.72 99 PHE A C 1
ATOM 753 O O . PHE A 1 99 ? 24.567 -3.686 -9.313 1.00 54.72 99 PHE A O 1
ATOM 760 N N . ILE A 1 100 ? 23.092 -4.166 -7.697 1.00 63.44 100 ILE A N 1
ATOM 761 C CA . ILE A 1 100 ? 22.275 -5.115 -8.483 1.00 63.44 100 ILE A CA 1
ATOM 762 C C . ILE A 1 100 ? 21.450 -4.395 -9.577 1.00 63.44 100 ILE A C 1
ATOM 764 O O . ILE A 1 100 ? 20.820 -5.016 -10.429 1.00 63.44 100 ILE A O 1
ATOM 768 N N . GLY A 1 101 ? 21.518 -3.063 -9.616 1.00 75.06 101 GLY A N 1
ATOM 769 C CA . GLY A 1 101 ? 20.819 -2.227 -10.582 1.00 75.06 101 GLY A CA 1
ATOM 770 C C . GLY A 1 101 ? 19.467 -1.751 -10.063 1.00 75.06 101 GLY A C 1
ATOM 771 O O . GLY A 1 101 ? 19.155 -1.842 -8.875 1.00 75.06 101 GLY A O 1
ATOM 772 N N . LEU A 1 102 ? 18.689 -1.161 -10.967 1.00 86.12 102 LEU A N 1
ATOM 773 C CA . LEU A 1 102 ? 17.335 -0.704 -10.684 1.00 86.12 102 LEU A CA 1
ATOM 774 C C . LEU A 1 102 ? 16.396 -1.911 -10.716 1.00 86.12 102 LEU A C 1
ATOM 776 O O . LEU A 1 102 ? 16.242 -2.525 -11.769 1.00 86.12 102 LEU A O 1
ATOM 780 N N . GLU A 1 103 ? 15.757 -2.225 -9.594 1.00 90.06 103 GLU A N 1
ATOM 781 C CA . GLU A 1 103 ? 14.656 -3.181 -9.539 1.00 90.06 103 GLU A CA 1
ATOM 782 C C . GLU A 1 103 ? 13.355 -2.444 -9.899 1.00 90.06 103 GLU A C 1
ATOM 784 O O . GLU A 1 103 ? 12.933 -1.569 -9.135 1.00 90.06 103 GLU A O 1
ATOM 789 N N . PRO A 1 104 ? 12.715 -2.735 -11.052 1.00 93.75 104 PRO A N 1
ATOM 790 C CA . PRO A 1 104 ? 11.454 -2.102 -11.428 1.00 93.75 104 PRO A CA 1
ATOM 791 C C . PRO A 1 104 ? 10.366 -2.352 -10.385 1.00 93.75 104 PRO A C 1
ATOM 793 O O . PRO A 1 104 ? 10.292 -3.436 -9.811 1.00 93.75 104 PRO A O 1
ATOM 796 N N . ILE A 1 105 ? 9.445 -1.401 -10.219 1.00 95.50 105 ILE A N 1
ATOM 797 C CA . ILE A 1 105 ? 8.354 -1.505 -9.232 1.00 95.50 105 ILE A CA 1
ATOM 798 C C . ILE A 1 105 ? 7.467 -2.754 -9.414 1.00 95.50 105 ILE A C 1
ATOM 800 O O . ILE A 1 105 ? 6.830 -3.223 -8.481 1.00 95.50 105 ILE A O 1
ATOM 804 N N . HIS A 1 106 ? 7.426 -3.318 -10.625 1.00 95.44 106 HIS A N 1
ATOM 805 C CA . HIS A 1 106 ? 6.642 -4.511 -10.954 1.00 95.44 106 HIS A CA 1
ATOM 806 C C . HIS A 1 106 ? 7.453 -5.816 -10.933 1.00 95.44 106 HIS A C 1
ATOM 808 O O . HIS A 1 106 ? 6.902 -6.868 -11.257 1.00 95.44 106 HIS A O 1
ATOM 814 N N . ALA A 1 107 ? 8.737 -5.786 -10.551 1.00 93.50 107 ALA A N 1
ATOM 815 C CA . ALA A 1 107 ? 9.637 -6.940 -10.649 1.00 93.50 107 ALA A CA 1
ATOM 816 C C . ALA A 1 107 ? 9.050 -8.192 -9.977 1.00 93.50 107 ALA A C 1
ATOM 818 O O . ALA A 1 107 ? 8.926 -9.253 -10.603 1.00 93.50 107 ALA A O 1
ATOM 819 N N . LYS A 1 108 ? 8.600 -8.032 -8.727 1.00 94.69 108 LYS A N 1
ATOM 820 C CA . LYS A 1 108 ? 7.973 -9.087 -7.918 1.00 94.69 108 LYS A CA 1
ATOM 821 C C . LYS A 1 108 ? 6.449 -9.100 -8.013 1.00 94.69 108 LYS A C 1
ATOM 823 O O . LYS A 1 108 ? 5.815 -9.980 -7.440 1.00 94.69 108 LYS A O 1
ATOM 828 N N .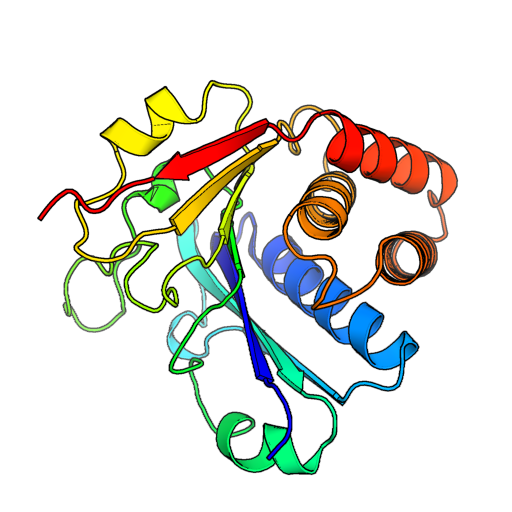 LEU A 1 109 ? 5.846 -8.176 -8.760 1.00 97.38 109 LEU A N 1
ATOM 829 C CA . LEU A 1 109 ? 4.399 -8.128 -8.919 1.00 97.38 109 LEU A CA 1
ATOM 830 C C . LEU A 1 109 ? 3.908 -9.381 -9.663 1.00 97.38 109 LEU A C 1
ATOM 832 O O . LEU A 1 109 ? 4.463 -9.783 -10.698 1.00 97.38 109 LEU A O 1
ATOM 836 N N . VAL A 1 110 ? 2.873 -10.015 -9.118 1.00 96.88 110 VAL A N 1
ATOM 837 C CA . VAL A 1 110 ? 2.172 -11.124 -9.773 1.00 96.88 110 VAL A CA 1
ATOM 838 C C . VAL A 1 110 ? 1.380 -10.609 -10.981 1.00 96.88 110 VAL A C 1
ATOM 840 O O . VAL A 1 110 ? 0.961 -9.447 -10.989 1.00 96.88 110 VAL A O 1
ATOM 843 N N . PRO A 1 111 ? 1.119 -11.448 -12.000 1.00 96.50 111 PRO A N 1
ATOM 844 C CA . PRO A 1 111 ? 0.183 -11.092 -13.061 1.00 96.50 111 PRO A CA 1
ATOM 845 C C . PRO A 1 111 ? -1.166 -10.642 -12.486 1.00 96.50 111 PRO A C 1
ATOM 847 O O . PRO A 1 111 ? -1.715 -11.288 -11.593 1.00 96.50 111 PRO A O 1
ATOM 850 N N . ASN A 1 112 ? -1.699 -9.540 -13.010 1.00 96.31 112 ASN A N 1
ATOM 851 C CA . ASN A 1 112 ? -2.927 -8.875 -12.555 1.00 96.31 112 ASN A CA 1
ATOM 852 C C . ASN A 1 112 ? -2.871 -8.290 -11.127 1.00 96.31 112 ASN A C 1
ATOM 854 O O . ASN A 1 112 ? -3.907 -7.882 -10.590 1.00 96.31 112 ASN A O 1
ATOM 858 N N . GLY A 1 113 ? -1.677 -8.202 -10.528 1.00 97.75 113 GLY A N 1
ATOM 859 C CA . GLY A 1 113 ? -1.442 -7.460 -9.290 1.00 97.75 113 GLY A CA 1
ATOM 860 C C . GLY A 1 113 ? -1.716 -5.961 -9.442 1.00 97.75 113 GLY A C 1
ATOM 861 O O . GLY A 1 113 ? -1.984 -5.462 -10.540 1.00 97.75 113 GLY A O 1
ATOM 862 N N . VAL A 1 114 ? -1.665 -5.232 -8.328 1.00 98.44 114 VAL A N 1
ATOM 863 C CA . VAL A 1 114 ? -1.972 -3.796 -8.285 1.00 98.44 114 VAL A CA 1
ATOM 864 C C . VAL A 1 114 ? -0.778 -2.994 -7.799 1.00 98.44 114 VAL A C 1
ATOM 866 O O . VAL A 1 114 ? -0.165 -3.334 -6.792 1.00 98.44 114 VAL A O 1
ATOM 869 N N . ILE A 1 115 ? -0.503 -1.883 -8.471 1.00 98.62 115 ILE A N 1
ATOM 870 C CA . ILE A 1 115 ? 0.357 -0.817 -7.961 1.00 98.62 115 ILE A CA 1
ATOM 871 C C . ILE A 1 115 ? -0.553 0.347 -7.571 1.00 98.62 115 ILE A C 1
ATOM 873 O O . ILE A 1 115 ? -1.265 0.870 -8.423 1.00 98.62 115 ILE A O 1
ATOM 877 N N . VAL A 1 116 ? -0.556 0.736 -6.299 1.00 98.69 116 VAL A N 1
ATOM 878 C CA . VAL A 1 116 ? -1.316 1.872 -5.761 1.00 98.69 116 VAL A CA 1
ATOM 879 C C . VAL A 1 116 ? -0.344 3.007 -5.478 1.00 98.69 116 VAL A C 1
ATOM 881 O O . VAL A 1 116 ? 0.580 2.820 -4.699 1.00 98.69 116 VAL A O 1
ATOM 884 N N . VAL A 1 117 ? -0.535 4.180 -6.076 1.00 98.69 117 VAL A N 1
ATOM 885 C CA . VAL A 1 117 ? 0.401 5.309 -5.960 1.00 98.69 117 VAL A CA 1
ATOM 886 C C . VAL A 1 117 ? -0.289 6.523 -5.345 1.00 98.69 117 VAL A C 1
ATOM 888 O O . VAL A 1 117 ? -1.375 6.905 -5.790 1.00 98.69 117 VAL A O 1
ATOM 891 N N . ASP A 1 118 ? 0.356 7.155 -4.361 1.00 98.31 118 ASP A N 1
ATOM 892 C CA . ASP A 1 118 ? -0.014 8.500 -3.904 1.00 98.31 118 ASP A CA 1
ATOM 893 C C . ASP A 1 118 ? 0.355 9.524 -4.987 1.00 98.31 118 ASP A C 1
ATOM 895 O O . ASP A 1 118 ? 1.512 9.924 -5.113 1.00 98.31 118 ASP A O 1
ATOM 899 N N . TYR A 1 119 ? -0.614 9.896 -5.824 1.00 98.31 119 TYR A N 1
ATOM 900 C CA . TYR A 1 119 ? -0.418 10.813 -6.938 1.00 98.31 119 TYR A CA 1
ATOM 901 C C . TYR A 1 119 ? -1.705 11.549 -7.314 1.00 98.31 119 TYR A C 1
ATOM 903 O O . TYR A 1 119 ? -2.736 10.941 -7.596 1.00 98.31 119 TYR A O 1
ATOM 911 N N . LYS A 1 120 ? -1.615 12.881 -7.402 1.00 97.00 120 LYS A N 1
ATOM 912 C CA . LYS A 1 120 ? -2.727 13.755 -7.815 1.00 97.00 120 LYS A CA 1
ATOM 913 C C . LYS A 1 120 ? -3.045 13.729 -9.315 1.00 97.00 120 LYS A C 1
ATOM 915 O O . LYS A 1 120 ? -4.124 14.160 -9.720 1.00 97.00 120 LYS A O 1
ATOM 920 N N . GLY A 1 121 ? -2.076 13.323 -10.137 1.00 95.56 121 GLY A N 1
ATOM 921 C CA . GLY A 1 121 ? -2.183 13.348 -11.595 1.00 95.56 121 GLY A CA 1
ATOM 922 C C . GLY A 1 121 ? -2.943 12.148 -12.158 1.00 95.56 121 GLY A C 1
ATOM 923 O O . GLY A 1 121 ? -3.721 11.487 -11.465 1.00 95.56 121 GLY A O 1
ATOM 924 N N . ALA A 1 122 ? -2.739 11.882 -13.444 1.00 96.25 122 ALA A N 1
ATOM 925 C CA . ALA A 1 122 ? -3.407 10.786 -14.141 1.00 96.25 122 ALA A CA 1
ATOM 926 C C . ALA A 1 122 ? -2.514 9.524 -14.180 1.00 96.25 122 ALA A C 1
ATOM 928 O O . ALA A 1 122 ? -1.290 9.658 -14.295 1.00 96.25 122 ALA A O 1
ATOM 929 N N . PRO A 1 123 ? -3.065 8.293 -14.103 1.00 97.12 123 PRO A N 1
ATOM 930 C CA . PRO A 1 123 ? -2.247 7.078 -14.176 1.00 97.12 123 PRO A CA 1
ATOM 931 C C . PRO A 1 123 ? -1.406 6.987 -15.464 1.00 97.12 123 PRO A C 1
ATOM 933 O O . PRO A 1 123 ? -0.301 6.448 -15.442 1.00 97.12 123 PRO A O 1
ATOM 936 N N . GLU A 1 124 ? -1.875 7.573 -16.570 1.00 96.94 124 GLU A N 1
ATOM 937 C CA . GLU A 1 124 ? -1.186 7.626 -17.868 1.00 96.94 124 GLU A CA 1
ATOM 938 C C . GLU A 1 124 ? 0.157 8.363 -17.780 1.00 96.94 124 GLU A C 1
ATOM 940 O O . GLU A 1 124 ? 1.082 8.081 -18.543 1.00 96.94 124 GLU A O 1
ATOM 945 N N . GLU A 1 125 ? 0.270 9.340 -16.877 1.00 97.19 125 GLU A N 1
ATOM 946 C CA . GLU A 1 125 ? 1.491 10.122 -16.677 1.00 97.19 125 GLU A CA 1
ATOM 947 C C . GLU A 1 125 ? 2.563 9.282 -15.981 1.00 97.19 125 GLU A C 1
ATOM 949 O O . GLU A 1 125 ? 3.727 9.321 -16.381 1.00 97.19 125 GLU A O 1
ATOM 954 N N . LEU A 1 126 ? 2.161 8.471 -14.996 1.00 97.25 126 LEU A N 1
ATOM 955 C CA . LEU A 1 126 ? 3.053 7.546 -14.299 1.00 97.25 126 LEU A CA 1
ATOM 956 C C . LEU A 1 126 ? 3.453 6.365 -15.177 1.00 97.25 126 LEU A C 1
ATOM 958 O O . LEU A 1 126 ? 4.608 5.950 -15.137 1.00 97.25 126 LEU A O 1
ATOM 962 N N . LEU A 1 127 ? 2.539 5.855 -16.009 1.00 96.62 127 LEU A N 1
ATO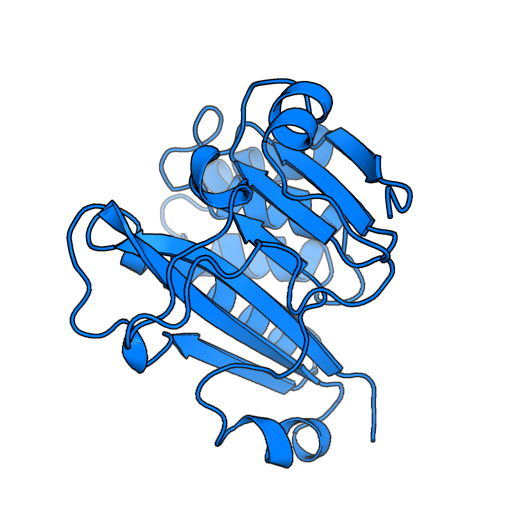M 963 C CA . LEU A 1 127 ? 2.823 4.734 -16.905 1.00 96.62 127 LEU A CA 1
ATOM 964 C C . LEU A 1 127 ? 4.009 5.021 -17.841 1.00 96.62 127 LEU A C 1
ATOM 966 O O . LEU A 1 127 ? 4.792 4.123 -18.125 1.00 96.62 127 LEU A O 1
ATOM 970 N N . LYS A 1 128 ? 4.202 6.281 -18.256 1.00 95.88 128 LYS A N 1
ATOM 971 C CA . LYS A 1 128 ? 5.360 6.712 -19.067 1.00 95.88 128 LYS A CA 1
ATOM 972 C C . LYS A 1 128 ? 6.703 6.572 -18.341 1.00 95.88 128 LYS A C 1
ATOM 974 O O . LYS A 1 128 ? 7.746 6.608 -18.987 1.00 95.88 128 LYS A O 1
ATOM 979 N N . LEU A 1 129 ? 6.688 6.492 -17.011 1.00 95.88 129 LEU A N 1
ATOM 980 C CA . LEU A 1 129 ? 7.875 6.394 -16.162 1.00 95.88 129 LEU A CA 1
ATOM 981 C C . LEU A 1 129 ? 8.164 4.955 -15.723 1.00 95.88 129 LEU A C 1
ATOM 983 O O . LEU A 1 129 ? 9.301 4.656 -15.362 1.00 95.88 129 LEU A O 1
ATOM 987 N N . ILE A 1 130 ? 7.152 4.087 -15.722 1.00 96.50 130 ILE A N 1
ATOM 988 C CA . ILE A 1 130 ? 7.288 2.694 -15.297 1.00 96.50 130 ILE A CA 1
ATOM 989 C C . ILE A 1 130 ? 8.037 1.907 -16.388 1.00 96.50 130 ILE A C 1
ATOM 991 O O . ILE A 1 130 ? 7.644 1.972 -17.555 1.00 96.50 130 ILE A O 1
ATOM 995 N N . PRO A 1 131 ? 9.097 1.144 -16.046 1.00 95.25 131 PRO A N 1
ATOM 996 C CA . PRO A 1 131 ? 9.782 0.288 -17.010 1.00 95.25 131 PRO A CA 1
ATOM 997 C C . PRO A 1 131 ? 8.823 -0.712 -17.677 1.00 95.25 131 PRO A C 1
ATOM 999 O O . PRO A 1 131 ? 7.900 -1.197 -17.017 1.00 95.25 131 PRO A O 1
ATOM 1002 N N . PRO A 1 132 ? 9.034 -1.072 -18.953 1.00 94.00 132 PRO A N 1
ATOM 1003 C CA . PRO A 1 132 ? 8.135 -1.969 -19.670 1.00 94.00 132 PRO A CA 1
ATOM 1004 C C . PRO A 1 132 ? 8.158 -3.386 -19.067 1.00 94.00 132 PRO A C 1
ATOM 1006 O O . PRO A 1 132 ? 9.102 -3.770 -18.372 1.00 94.00 132 PRO A O 1
ATOM 1009 N N . THR A 1 133 ? 7.091 -4.156 -19.284 1.00 93.69 133 THR A N 1
ATOM 1010 C CA . THR A 1 133 ? 6.906 -5.473 -18.656 1.00 93.69 133 THR A CA 1
ATOM 1011 C C . THR A 1 133 ? 6.111 -6.418 -19.542 1.00 93.69 133 THR A C 1
ATOM 1013 O O . THR A 1 133 ? 5.276 -5.980 -20.332 1.00 93.69 133 THR A O 1
ATOM 1016 N N . ASN A 1 134 ? 6.331 -7.718 -19.367 1.00 94.31 134 ASN A N 1
ATOM 1017 C CA . ASN A 1 134 ? 5.560 -8.777 -20.017 1.00 94.31 134 ASN A CA 1
ATOM 1018 C C . ASN A 1 134 ? 4.340 -9.229 -19.186 1.00 94.31 134 ASN A C 1
ATOM 1020 O O . ASN A 1 134 ? 3.587 -10.103 -19.616 1.00 94.31 134 ASN A O 1
ATOM 1024 N N . LYS A 1 135 ? 4.133 -8.663 -17.988 1.00 94.81 135 LYS A N 1
ATOM 1025 C CA . LYS A 1 135 ? 3.021 -9.013 -17.092 1.00 94.81 135 LYS A CA 1
ATOM 1026 C C . LYS A 1 135 ? 1.917 -7.952 -17.155 1.00 94.81 135 LYS A C 1
ATOM 1028 O O . LYS A 1 135 ? 2.225 -6.769 -17.018 1.00 94.81 135 LYS A O 1
ATOM 1033 N N . PRO A 1 136 ? 0.634 -8.332 -17.291 1.00 97.19 136 PRO A N 1
ATOM 1034 C CA . PRO A 1 136 ? -0.457 -7.387 -17.082 1.00 97.19 136 PRO A CA 1
ATOM 1035 C C . PRO A 1 136 ? -0.543 -7.001 -15.600 1.00 97.19 136 PRO A C 1
ATOM 1037 O O . PRO A 1 136 ? -0.279 -7.831 -14.727 1.00 97.19 136 PRO A O 1
ATOM 1040 N N . TYR A 1 137 ? -0.945 -5.767 -15.308 1.00 98.06 137 TYR A N 1
ATOM 1041 C CA . TYR A 1 137 ? -1.202 -5.300 -13.943 1.00 98.06 137 TYR A CA 1
ATOM 1042 C C . TYR A 1 137 ? -2.210 -4.149 -13.928 1.00 98.06 137 TYR A C 1
ATOM 1044 O O . TYR A 1 137 ? -2.579 -3.613 -14.971 1.00 98.06 137 TYR A O 1
ATOM 1052 N N . ARG A 1 138 ? -2.674 -3.762 -12.741 1.00 98.38 138 ARG A N 1
ATOM 1053 C CA . ARG A 1 138 ? -3.530 -2.586 -12.545 1.00 98.38 138 ARG A CA 1
ATOM 1054 C C . ARG A 1 138 ? -2.723 -1.465 -11.901 1.00 98.38 138 ARG A C 1
ATOM 1056 O O . ARG A 1 138 ? -2.059 -1.686 -10.891 1.00 98.38 138 ARG A O 1
ATOM 1063 N N . LEU A 1 139 ? -2.797 -0.265 -12.463 1.00 98.50 139 LEU A N 1
ATOM 1064 C CA . LEU A 1 139 ? -2.215 0.947 -11.896 1.00 98.50 139 LEU A CA 1
ATOM 1065 C C . LEU A 1 139 ? -3.331 1.793 -11.284 1.00 98.50 139 LEU A C 1
ATOM 1067 O O . LEU A 1 139 ? -4.208 2.288 -11.991 1.00 98.50 139 LEU A O 1
ATOM 1071 N N . ALA A 1 140 ? -3.306 1.936 -9.966 1.00 98.56 140 ALA A N 1
ATOM 1072 C CA . ALA A 1 140 ? -4.247 2.724 -9.196 1.00 98.56 140 ALA A CA 1
ATOM 1073 C C . ALA A 1 140 ? -3.566 3.991 -8.667 1.00 98.56 140 ALA A C 1
ATOM 1075 O O . ALA A 1 140 ? -2.465 3.925 -8.127 1.00 98.56 140 ALA A O 1
ATOM 1076 N N . VAL A 1 141 ? -4.223 5.142 -8.794 1.00 98.56 141 VAL A N 1
ATOM 1077 C CA . VAL A 1 141 ? -3.721 6.422 -8.271 1.00 98.56 141 VAL A CA 1
ATOM 1078 C C . VAL A 1 141 ? -4.759 7.083 -7.377 1.00 98.56 141 VAL A C 1
ATOM 1080 O O . VAL A 1 141 ? -5.959 7.050 -7.667 1.00 98.56 141 VAL A O 1
ATOM 1083 N N . VAL A 1 142 ? -4.289 7.686 -6.291 1.00 98.50 142 VAL A N 1
ATOM 1084 C CA . VAL A 1 142 ? -5.102 8.445 -5.336 1.00 98.50 142 VAL A CA 1
ATOM 1085 C C . VAL A 1 142 ? -4.290 9.629 -4.816 1.00 98.50 142 VAL A C 1
ATOM 1087 O O . VAL A 1 142 ? -3.109 9.480 -4.530 1.00 98.50 142 VAL A O 1
ATOM 1090 N N . ASP A 1 143 ? -4.909 10.802 -4.669 1.00 98.12 143 ASP A N 1
ATOM 1091 C CA . ASP A 1 143 ? -4.265 11.991 -4.086 1.00 98.12 143 ASP A CA 1
ATOM 1092 C C . ASP A 1 143 ? -4.255 11.905 -2.550 1.00 98.12 143 ASP A C 1
ATOM 1094 O O . ASP A 1 143 ? -4.930 12.662 -1.849 1.00 98.12 143 ASP A O 1
ATOM 1098 N N . ALA A 1 144 ? -3.562 10.904 -2.009 1.00 97.88 144 ALA A N 1
ATOM 1099 C CA . ALA A 1 144 ? -3.566 10.621 -0.580 1.00 97.88 144 ALA A CA 1
ATOM 1100 C C . ALA A 1 144 ? -2.936 11.768 0.220 1.00 97.88 144 ALA A C 1
ATOM 1102 O O . ALA A 1 144 ? -3.513 12.197 1.223 1.00 97.88 144 ALA A O 1
ATOM 1103 N N . SER A 1 145 ? -1.810 12.301 -0.257 1.00 96.56 145 SER A N 1
ATOM 1104 C CA . SER A 1 145 ? -1.126 13.465 0.321 1.00 96.56 145 SER A CA 1
ATOM 1105 C C . SER A 1 145 ? -1.946 14.756 0.257 1.00 96.56 145 SER A C 1
ATOM 1107 O O . SER A 1 145 ? -1.863 15.566 1.185 1.00 96.56 145 SER A O 1
ATOM 1109 N N . GLY A 1 146 ? -2.777 14.944 -0.774 1.00 96.62 146 GLY A N 1
ATOM 1110 C CA . GLY A 1 146 ? -3.737 16.049 -0.850 1.00 96.62 146 GLY A CA 1
ATOM 1111 C C . GLY A 1 146 ? -4.950 15.884 0.075 1.00 96.62 146 GLY A C 1
ATOM 1112 O O . GLY A 1 146 ? -5.499 16.880 0.553 1.00 96.62 146 GLY A O 1
ATOM 1113 N N . ILE A 1 147 ? -5.363 14.645 0.368 1.00 97.12 147 ILE A N 1
ATOM 1114 C CA . ILE A 1 147 ? -6.510 14.345 1.242 1.00 97.12 147 ILE A CA 1
ATOM 1115 C C . ILE A 1 147 ? -6.137 14.429 2.727 1.00 97.12 147 ILE A C 1
ATOM 1117 O O . ILE A 1 147 ? -6.889 15.006 3.517 1.00 97.12 147 ILE A O 1
ATOM 1121 N N . ASP A 1 148 ? -5.018 13.824 3.132 1.00 95.25 148 ASP A N 1
ATOM 1122 C CA . ASP A 1 148 ? -4.638 13.693 4.538 1.00 95.25 148 ASP A CA 1
ATOM 1123 C C . ASP A 1 148 ? -3.117 13.626 4.724 1.00 95.25 148 ASP A C 1
ATOM 1125 O O . ASP A 1 148 ? -2.438 12.808 4.110 1.00 95.25 148 ASP A O 1
ATOM 1129 N N . LYS A 1 149 ? -2.583 14.410 5.670 1.00 89.38 149 LYS A N 1
ATOM 1130 C CA . LYS A 1 149 ? -1.146 14.431 5.998 1.00 89.38 149 LYS A CA 1
ATOM 1131 C C . LYS A 1 149 ? -0.559 13.062 6.348 1.00 89.38 149 LYS A C 1
ATOM 1133 O O . LYS A 1 149 ? 0.628 12.854 6.131 1.00 89.38 149 LYS A O 1
ATOM 1138 N N . LEU A 1 150 ? -1.343 12.165 6.950 1.00 87.44 150 LEU A N 1
ATOM 1139 C CA . LEU A 1 150 ? -0.854 10.848 7.363 1.00 87.44 150 LEU A CA 1
ATOM 1140 C C . LEU A 1 150 ? -0.917 9.798 6.252 1.00 87.44 150 LEU A C 1
ATOM 1142 O O . LEU A 1 150 ? -0.379 8.727 6.492 1.00 87.44 150 LEU A O 1
ATOM 1146 N N . VAL A 1 151 ? -1.522 10.107 5.092 1.00 96.69 151 VAL A N 1
ATOM 1147 C CA . VAL A 1 151 ? -1.695 9.325 3.838 1.00 96.69 151 VAL A CA 1
ATOM 1148 C C . VAL A 1 151 ? -2.217 7.881 3.943 1.00 96.69 151 VAL A C 1
ATOM 1150 O O . VAL A 1 151 ? -2.927 7.423 3.054 1.00 96.69 151 VAL A O 1
ATOM 1153 N N . THR A 1 152 ? -1.965 7.170 5.039 1.00 97.38 152 THR A N 1
ATOM 1154 C CA . THR A 1 152 ? -2.369 5.789 5.311 1.00 97.38 152 THR A CA 1
ATOM 1155 C C . THR A 1 152 ? -3.877 5.603 5.255 1.00 97.38 152 THR A C 1
ATOM 1157 O O . THR A 1 152 ? -4.335 4.599 4.729 1.00 97.38 152 THR A O 1
ATOM 1160 N N . ALA A 1 153 ? -4.666 6.560 5.752 1.00 97.88 153 ALA A N 1
ATOM 1161 C CA . ALA A 1 153 ? -6.126 6.482 5.707 1.00 97.88 153 ALA A CA 1
ATOM 1162 C C . ALA A 1 153 ? -6.679 6.503 4.266 1.00 97.88 153 ALA A C 1
ATOM 1164 O O . ALA A 1 153 ? -7.357 5.543 3.896 1.00 97.88 153 ALA A O 1
ATOM 1165 N N . PRO A 1 154 ? -6.392 7.518 3.425 1.00 98.38 154 PRO A N 1
ATOM 1166 C CA . PRO A 1 154 ? -6.844 7.499 2.034 1.00 98.38 154 PRO A CA 1
ATOM 1167 C C . PRO A 1 154 ? -6.233 6.349 1.216 1.00 98.38 154 PRO A C 1
ATOM 1169 O O . PRO A 1 154 ? -6.941 5.765 0.396 1.00 98.38 154 PRO A O 1
ATOM 1172 N N . LEU A 1 155 ? -4.976 5.956 1.465 1.00 98.50 155 LEU A N 1
ATOM 1173 C CA . LEU A 1 155 ? -4.372 4.784 0.814 1.00 98.50 155 LEU A CA 1
ATOM 1174 C C . LEU A 1 155 ? -5.072 3.476 1.206 1.00 98.50 155 LEU A C 1
ATOM 1176 O O . LEU A 1 155 ? -5.376 2.673 0.331 1.00 98.50 155 LEU A O 1
ATOM 1180 N N . ALA A 1 156 ? -5.401 3.275 2.486 1.00 98.31 156 ALA A N 1
ATOM 1181 C CA . ALA A 1 156 ? -6.183 2.124 2.938 1.00 98.31 156 ALA A CA 1
ATOM 1182 C C . ALA A 1 156 ? -7.565 2.084 2.266 1.00 98.31 156 ALA A C 1
ATOM 1184 O O . ALA A 1 156 ? -8.021 1.015 1.866 1.00 98.31 156 ALA A O 1
ATOM 1185 N N . GLY A 1 157 ? -8.203 3.246 2.085 1.00 98.31 157 GLY A N 1
ATOM 1186 C CA . GLY A 1 157 ? -9.457 3.365 1.339 1.00 98.31 157 GLY A CA 1
ATOM 1187 C C . GLY A 1 157 ? -9.304 2.943 -0.121 1.00 98.31 157 GLY A C 1
ATOM 1188 O O . GLY A 1 157 ? -10.097 2.150 -0.626 1.00 98.31 157 GLY A O 1
ATOM 1189 N N . ALA A 1 158 ? -8.247 3.402 -0.793 1.00 98.50 158 ALA A N 1
ATOM 1190 C CA . ALA A 1 158 ? -7.939 2.978 -2.155 1.00 98.50 158 ALA A CA 1
ATOM 1191 C C . ALA A 1 158 ? -7.704 1.457 -2.241 1.00 98.50 158 ALA A C 1
ATOM 1193 O O . ALA A 1 158 ? -8.276 0.796 -3.110 1.00 98.50 158 ALA A O 1
ATOM 1194 N N . ILE A 1 159 ? -6.933 0.888 -1.305 1.00 98.31 159 ILE A N 1
ATOM 1195 C CA . ILE A 1 159 ? -6.643 -0.553 -1.216 1.00 98.31 159 ILE A CA 1
ATOM 1196 C C . ILE A 1 159 ? -7.925 -1.366 -1.029 1.00 98.31 159 ILE A C 1
ATOM 1198 O O . ILE A 1 159 ? -8.132 -2.333 -1.759 1.00 98.31 159 ILE A O 1
ATOM 1202 N N . ALA A 1 160 ? -8.828 -0.934 -0.145 1.00 98.12 160 ALA A N 1
ATOM 1203 C CA . ALA A 1 160 ? -10.114 -1.594 0.080 1.00 98.12 160 ALA A CA 1
ATOM 1204 C C . ALA A 1 160 ? -10.972 -1.710 -1.194 1.00 98.12 160 ALA A C 1
ATOM 1206 O O . ALA A 1 160 ? -11.809 -2.605 -1.297 1.00 98.12 160 ALA A O 1
ATOM 1207 N N . LYS A 1 161 ? -10.789 -0.811 -2.171 1.00 98.25 161 LYS A N 1
ATOM 1208 C CA . LYS A 1 161 ? -11.498 -0.862 -3.457 1.00 98.25 161 LYS A CA 1
ATOM 1209 C C . LYS A 1 161 ? -10.799 -1.738 -4.491 1.00 98.25 161 LYS A C 1
ATOM 1211 O O . LYS A 1 161 ? -11.473 -2.403 -5.272 1.00 98.25 161 LYS A O 1
ATOM 1216 N N . VAL A 1 162 ? -9.467 -1.720 -4.535 1.00 97.75 162 VAL A N 1
ATOM 1217 C CA . VAL A 1 162 ? -8.699 -2.392 -5.602 1.00 97.75 162 VAL A CA 1
ATOM 1218 C C . VAL A 1 162 ? -8.253 -3.811 -5.249 1.00 97.75 162 VAL A C 1
ATOM 1220 O O . VAL A 1 162 ? -8.026 -4.602 -6.168 1.00 97.75 162 VAL A O 1
ATOM 1223 N N . ALA A 1 163 ? -8.152 -4.132 -3.958 1.00 96.56 163 ALA A N 1
ATOM 1224 C CA . ALA A 1 163 ? -7.729 -5.431 -3.435 1.00 96.56 163 ALA A CA 1
ATOM 1225 C C . ALA A 1 163 ? -8.559 -5.872 -2.198 1.00 96.56 163 ALA A C 1
ATOM 1227 O O . ALA A 1 163 ? -7.988 -6.128 -1.131 1.00 96.56 163 ALA A O 1
ATOM 1228 N N . PRO A 1 164 ? -9.903 -5.953 -2.306 1.00 96.25 164 PRO A N 1
ATOM 1229 C CA . PRO A 1 164 ? -10.784 -6.322 -1.189 1.00 96.25 164 PRO A CA 1
ATOM 1230 C C . PRO A 1 164 ? -10.552 -7.746 -0.654 1.00 96.25 164 PRO A C 1
ATOM 1232 O O . PRO A 1 164 ? -10.991 -8.073 0.444 1.00 96.25 164 PRO A O 1
ATOM 1235 N N . GLU A 1 165 ? -9.871 -8.611 -1.408 1.00 94.12 165 GLU A N 1
ATOM 1236 C CA . GLU A 1 165 ? -9.563 -9.980 -1.000 1.00 94.12 165 GLU A CA 1
ATOM 1237 C C . GLU A 1 165 ? -8.521 -10.071 0.129 1.00 94.12 165 GLU A C 1
ATOM 1239 O O . GLU A 1 165 ? -8.470 -11.083 0.830 1.00 94.12 165 GLU A O 1
ATOM 1244 N N . ILE A 1 166 ? -7.702 -9.030 0.325 1.00 94.62 166 ILE A N 1
ATOM 1245 C CA . ILE A 1 166 ? -6.663 -9.002 1.368 1.00 94.62 166 ILE A CA 1
ATOM 1246 C C . ILE A 1 166 ? -7.290 -8.674 2.723 1.00 94.62 166 ILE A C 1
ATOM 1248 O O . ILE A 1 166 ? -7.099 -9.413 3.688 1.00 94.62 166 ILE A O 1
ATOM 1252 N N . ALA A 1 167 ? -8.079 -7.605 2.772 1.00 95.31 167 ALA A N 1
ATOM 1253 C CA . ALA A 1 167 ? -8.881 -7.206 3.920 1.00 95.31 167 ALA A CA 1
ATOM 1254 C C . ALA A 1 167 ? -10.103 -6.421 3.426 1.00 95.31 167 ALA A C 1
ATOM 1256 O O . ALA A 1 167 ? -9.989 -5.622 2.491 1.00 95.31 167 ALA A O 1
ATOM 1257 N N . SER A 1 168 ? -11.263 -6.623 4.052 1.00 97.25 168 SER A N 1
ATOM 1258 C CA . SER A 1 168 ? -12.473 -5.883 3.696 1.00 97.25 168 SER A CA 1
ATOM 1259 C C . SER A 1 168 ? -12.353 -4.394 4.018 1.00 97.25 168 SER A C 1
ATOM 1261 O O . SER A 1 168 ? -11.548 -3.949 4.847 1.00 97.25 168 SER A O 1
ATOM 1263 N N . LYS A 1 169 ? -13.233 -3.611 3.384 1.00 98.06 169 LYS A N 1
ATOM 1264 C CA . LYS A 1 169 ? -13.401 -2.184 3.668 1.00 98.06 169 LYS A CA 1
ATOM 1265 C C . LYS A 1 169 ? -13.637 -1.928 5.160 1.00 98.06 169 LYS A C 1
ATOM 1267 O O . LYS A 1 169 ? -13.012 -1.030 5.720 1.00 98.06 169 LYS A O 1
ATOM 1272 N N . ASP A 1 170 ? -14.491 -2.729 5.791 1.00 98.19 170 ASP A N 1
ATOM 1273 C CA . ASP A 1 170 ? -14.875 -2.548 7.191 1.00 98.19 170 ASP A CA 1
ATOM 1274 C C . ASP A 1 170 ? -13.713 -2.860 8.138 1.00 98.19 170 ASP A C 1
ATOM 1276 O O . ASP A 1 170 ? -13.469 -2.100 9.077 1.00 98.19 170 ASP A O 1
ATOM 1280 N N . ALA A 1 171 ? -12.942 -3.918 7.864 1.00 98.19 171 ALA A N 1
ATOM 1281 C CA . ALA A 1 171 ? -11.768 -4.269 8.658 1.00 98.19 171 ALA A CA 1
ATOM 1282 C C . ALA A 1 171 ? -10.669 -3.199 8.568 1.00 98.19 171 ALA A C 1
ATOM 1284 O O . ALA A 1 171 ? -10.136 -2.776 9.598 1.00 98.19 171 ALA A O 1
ATOM 1285 N N . LEU A 1 172 ? -10.381 -2.705 7.356 1.00 98.31 172 LEU A N 1
ATOM 1286 C CA . LEU A 1 172 ? -9.423 -1.617 7.139 1.00 98.31 172 LEU A CA 1
ATOM 1287 C C . LEU A 1 172 ? -9.874 -0.321 7.820 1.00 98.31 172 LEU A C 1
ATOM 1289 O O . LEU A 1 172 ? -9.081 0.327 8.507 1.00 98.31 172 LEU A O 1
ATOM 1293 N N . LEU A 1 173 ? -11.150 0.048 7.687 1.00 98.19 173 LEU A N 1
ATOM 1294 C CA . LEU A 1 173 ? -11.700 1.237 8.334 1.00 98.19 173 LEU A CA 1
ATOM 1295 C C . LEU A 1 173 ? -11.650 1.119 9.864 1.00 98.19 173 LEU A C 1
ATOM 1297 O O . LEU A 1 173 ? -11.254 2.073 10.539 1.00 98.19 173 LEU A O 1
ATOM 1301 N N . ALA A 1 174 ? -12.003 -0.042 10.419 1.00 98.06 174 ALA A N 1
ATOM 1302 C CA . ALA A 1 174 ? -11.910 -0.306 11.851 1.00 98.06 174 ALA A CA 1
ATOM 1303 C C . ALA A 1 174 ? -10.462 -0.185 12.350 1.00 98.06 174 ALA A C 1
ATOM 1305 O O . ALA A 1 174 ? -10.214 0.498 13.344 1.00 98.06 174 ALA A O 1
ATOM 1306 N N . GLN A 1 175 ? -9.494 -0.758 11.628 1.00 98.06 175 GLN A N 1
ATOM 1307 C CA . GLN A 1 175 ? -8.080 -0.657 11.989 1.00 98.06 175 GLN A CA 1
ATOM 1308 C C . GLN A 1 175 ? -7.554 0.784 11.901 1.00 98.06 175 GLN A C 1
ATOM 1310 O O . GLN A 1 175 ? -6.790 1.209 12.768 1.00 98.06 175 GLN A O 1
ATOM 1315 N N . ILE A 1 176 ? -7.990 1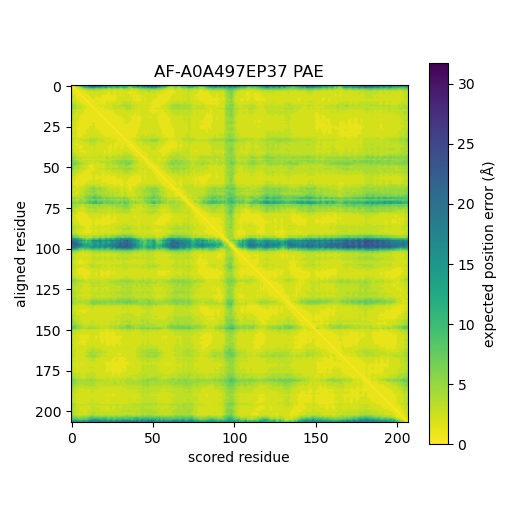.569 10.910 1.00 97.69 176 ILE A N 1
ATOM 1316 C CA . ILE A 1 176 ? -7.668 3.001 10.812 1.00 97.69 176 ILE A CA 1
ATOM 1317 C C . ILE A 1 176 ? -8.227 3.778 12.011 1.00 97.69 176 ILE A C 1
ATOM 1319 O O . ILE A 1 176 ? -7.499 4.572 12.616 1.00 97.69 176 ILE A O 1
ATOM 1323 N N . LYS A 1 177 ? -9.492 3.545 12.386 1.00 97.62 177 LYS A N 1
ATOM 1324 C CA . LYS A 1 177 ? -10.110 4.183 13.560 1.00 97.62 177 LYS A CA 1
ATOM 1325 C C . LYS A 1 177 ? -9.383 3.808 14.852 1.00 97.62 177 LYS A C 1
ATOM 1327 O O . LYS A 1 177 ? -9.113 4.686 15.670 1.00 97.62 177 LYS A O 1
ATOM 1332 N N . ASP A 1 178 ? -9.005 2.541 15.003 1.00 97.12 178 ASP A N 1
ATOM 1333 C CA . ASP A 1 178 ? -8.316 2.039 16.192 1.00 97.12 178 ASP A CA 1
ATOM 1334 C C . ASP A 1 178 ? -6.862 2.499 16.297 1.00 97.12 178 ASP A C 1
ATOM 1336 O O . ASP A 1 178 ? -6.387 2.759 17.403 1.00 97.12 178 ASP A O 1
ATOM 1340 N N . ARG A 1 179 ? -6.149 2.649 15.176 1.00 95.88 179 ARG A N 1
ATOM 1341 C CA . ARG A 1 179 ? -4.785 3.197 15.173 1.00 95.88 179 ARG A CA 1
ATOM 1342 C C . ARG A 1 179 ? -4.773 4.687 15.502 1.00 95.88 179 ARG A C 1
ATOM 1344 O O . ARG A 1 179 ? -3.881 5.163 16.198 1.00 95.88 179 ARG A O 1
ATOM 1351 N N . TYR A 1 180 ? -5.767 5.429 15.016 1.00 95.44 180 TYR A N 1
ATOM 1352 C CA . TYR A 1 180 ? -5.834 6.885 15.129 1.00 95.44 180 TYR A CA 1
ATOM 1353 C C . TYR A 1 180 ? -7.014 7.357 15.992 1.00 95.44 180 TYR A C 1
ATOM 1355 O O . TYR A 1 180 ? -7.708 8.305 15.621 1.00 95.44 180 TYR A O 1
ATOM 1363 N N . LYS A 1 181 ? -7.225 6.734 17.164 1.00 94.44 181 LYS A N 1
ATOM 1364 C CA . LYS A 1 181 ? -8.409 6.943 18.033 1.00 94.44 181 LYS A CA 1
ATOM 1365 C C . LYS A 1 181 ? -8.750 8.409 18.294 1.00 94.44 181 LYS A C 1
ATOM 1367 O O . LYS A 1 181 ? -9.910 8.794 18.206 1.00 94.44 181 LYS A O 1
ATOM 1372 N N . ALA A 1 182 ? -7.740 9.238 18.563 1.00 95.00 182 ALA A N 1
ATOM 1373 C CA . ALA A 1 182 ? -7.924 10.659 18.872 1.00 95.00 182 ALA A CA 1
ATOM 1374 C C . ALA A 1 182 ? -8.539 11.472 17.715 1.00 95.00 182 ALA A C 1
ATOM 1376 O O . ALA A 1 182 ? -9.112 12.532 17.941 1.00 95.00 182 ALA A O 1
ATOM 1377 N N . VAL A 1 183 ? -8.417 10.987 16.477 1.00 95.31 183 VAL A N 1
ATOM 1378 C CA . VAL A 1 183 ? -8.887 11.658 15.255 1.00 95.31 183 VAL A CA 1
ATOM 1379 C C . VAL A 1 183 ? -9.676 10.703 14.349 1.00 95.31 183 VAL A C 1
ATOM 1381 O O . VAL A 1 183 ? -9.738 10.906 13.135 1.00 95.31 183 VAL A O 1
ATOM 1384 N N . ALA A 1 184 ? -10.292 9.665 14.928 1.00 95.38 184 ALA A N 1
ATOM 1385 C CA . ALA A 1 184 ? -10.894 8.543 14.204 1.00 95.38 184 ALA A CA 1
ATOM 1386 C C . ALA A 1 184 ? -11.912 8.981 13.139 1.00 95.38 184 ALA A C 1
ATOM 1388 O O . ALA A 1 184 ? -11.849 8.523 12.001 1.00 95.38 184 ALA A O 1
ATOM 1389 N N . GLU A 1 185 ? -12.800 9.923 13.465 1.00 96.44 185 GLU A N 1
ATOM 1390 C CA . GLU A 1 185 ? -13.829 10.405 12.532 1.00 96.44 185 GLU A CA 1
ATOM 1391 C C . GLU A 1 185 ? -13.249 11.219 11.368 1.00 96.44 185 GLU A C 1
ATOM 1393 O O . GLU A 1 185 ? -13.723 11.124 10.235 1.00 96.44 185 GLU A O 1
ATOM 1398 N N . ALA A 1 186 ? -12.181 11.986 11.607 1.00 96.81 186 ALA A N 1
ATOM 1399 C CA . ALA A 1 186 ? -11.469 12.665 10.528 1.00 96.81 186 ALA A CA 1
ATOM 1400 C C . ALA A 1 186 ? -10.787 11.645 9.603 1.00 96.81 186 ALA A C 1
ATOM 1402 O O . ALA A 1 186 ? -10.884 11.768 8.384 1.00 96.81 186 ALA A O 1
ATOM 1403 N N . LYS A 1 187 ? -10.169 10.597 10.167 1.00 97.31 187 LYS A N 1
ATOM 1404 C CA . LYS A 1 187 ? -9.523 9.530 9.385 1.00 97.31 187 LYS A CA 1
ATOM 1405 C C . LYS A 1 187 ? -10.508 8.657 8.630 1.00 97.31 187 LYS A C 1
ATOM 1407 O O . LYS A 1 187 ? -10.207 8.277 7.506 1.00 97.31 187 LYS A O 1
ATOM 1412 N N . ALA A 1 188 ? -11.689 8.413 9.184 1.00 97.75 188 ALA A N 1
ATOM 1413 C CA . ALA A 1 188 ? -12.767 7.736 8.478 1.00 97.75 188 ALA A CA 1
ATOM 1414 C C . ALA A 1 188 ? -13.194 8.519 7.230 1.00 97.75 188 ALA A C 1
ATOM 1416 O O . ALA A 1 188 ? -13.283 7.952 6.149 1.00 97.75 188 ALA A O 1
ATOM 1417 N N . LYS A 1 189 ? -13.354 9.845 7.338 1.00 98.19 189 LYS A N 1
ATOM 1418 C CA . LYS A 1 189 ? -13.644 10.694 6.170 1.00 98.19 189 LYS A CA 1
ATOM 1419 C C . LYS A 1 189 ? -12.515 10.663 5.137 1.00 98.19 189 LYS A C 1
ATOM 1421 O O . LYS A 1 189 ? -12.795 10.605 3.944 1.00 98.19 189 LYS A O 1
ATOM 1426 N N . SER A 1 190 ? -11.254 10.701 5.573 1.00 98.25 190 SER A N 1
ATOM 1427 C CA . SER A 1 190 ? -10.099 10.584 4.671 1.00 98.25 190 SER A CA 1
ATOM 1428 C C . SER A 1 190 ? -10.053 9.224 3.965 1.00 98.25 190 SER A C 1
ATOM 1430 O O . SER A 1 190 ? -9.766 9.166 2.772 1.00 98.25 190 SER A O 1
ATOM 1432 N N . PHE A 1 191 ? -10.379 8.145 4.680 1.00 98.56 191 PHE A N 1
ATOM 1433 C CA . PHE A 1 191 ? -10.495 6.794 4.135 1.00 98.56 191 PHE A CA 1
ATOM 1434 C C . PHE A 1 191 ? -11.578 6.709 3.056 1.00 98.56 191 PHE A C 1
ATOM 1436 O O . PHE A 1 191 ? -11.291 6.278 1.942 1.00 98.56 191 PHE A O 1
ATOM 1443 N N . GLU A 1 192 ? -12.791 7.189 3.345 1.00 98.44 192 GLU A N 1
ATOM 1444 C CA . GLU A 1 192 ? -13.899 7.180 2.379 1.00 98.44 192 GLU A CA 1
ATOM 1445 C C . GLU A 1 192 ? -13.560 7.990 1.123 1.00 98.44 192 GLU A C 1
ATOM 1447 O O . GLU A 1 192 ? -13.742 7.511 0.006 1.00 98.44 192 GLU A O 1
ATOM 1452 N N . LYS A 1 193 ? -12.945 9.170 1.281 1.00 98.31 193 LYS A N 1
ATOM 1453 C CA . LYS A 1 193 ? -12.463 9.956 0.135 1.00 98.31 193 LYS A CA 1
ATOM 1454 C C . LYS A 1 193 ? -11.453 9.187 -0.714 1.00 98.31 193 LYS A C 1
ATOM 1456 O O . LYS A 1 193 ? -11.523 9.253 -1.939 1.00 98.31 193 LYS A O 1
ATOM 1461 N N . GLY A 1 194 ? -10.516 8.467 -0.096 1.00 98.31 194 GLY A N 1
ATOM 1462 C CA . GLY A 1 194 ? -9.555 7.630 -0.819 1.00 98.31 194 GLY A CA 1
ATOM 1463 C C . GLY A 1 194 ? -10.225 6.479 -1.576 1.00 98.31 194 GLY A C 1
ATOM 1464 O O . GLY A 1 194 ? -9.912 6.237 -2.741 1.00 98.31 194 GLY A O 1
ATOM 1465 N N . TYR A 1 195 ? -11.210 5.831 -0.949 1.00 98.44 195 TYR A N 1
ATOM 1466 C CA . TYR A 1 195 ? -12.022 4.774 -1.558 1.00 98.44 195 TYR A CA 1
ATOM 1467 C C . TYR A 1 195 ? -12.813 5.281 -2.776 1.00 98.44 195 TYR A C 1
ATOM 1469 O O . TYR A 1 195 ? -12.850 4.646 -3.832 1.00 98.44 195 TYR A O 1
ATOM 1477 N N . GLU A 1 196 ? -13.441 6.447 -2.669 1.00 98.25 196 GLU A N 1
ATOM 1478 C CA . GLU A 1 196 ? -14.249 7.012 -3.751 1.00 98.25 196 GLU A CA 1
ATOM 1479 C C . GLU A 1 196 ? -13.384 7.534 -4.905 1.00 98.25 196 GLU A C 1
ATOM 1481 O O . GLU A 1 196 ? -13.684 7.255 -6.068 1.00 98.25 196 GLU A O 1
ATOM 1486 N N . SER A 1 197 ? -12.293 8.241 -4.591 1.00 97.81 197 SER A N 1
ATOM 1487 C CA . SER A 1 197 ? -11.498 8.998 -5.569 1.00 97.81 197 SER A CA 1
ATOM 1488 C C . SER A 1 197 ? -10.413 8.208 -6.302 1.00 97.81 197 SER A C 1
ATOM 1490 O O . SER A 1 197 ? -9.895 8.715 -7.300 1.00 97.81 197 SER A O 1
ATOM 1492 N N . VAL A 1 198 ? -10.067 6.991 -5.856 1.00 98.38 198 VAL A N 1
ATOM 1493 C CA . VAL A 1 198 ? -9.046 6.178 -6.535 1.00 98.38 198 VAL A CA 1
ATOM 1494 C C . VAL A 1 198 ? -9.444 5.898 -7.987 1.00 98.38 198 VAL A C 1
ATOM 1496 O O . VAL A 1 198 ? -10.541 5.404 -8.278 1.00 98.38 198 VAL A O 1
ATOM 1499 N N . LYS A 1 199 ? -8.522 6.204 -8.902 1.00 98.25 199 LYS A N 1
ATOM 1500 C CA . LYS A 1 199 ? -8.640 5.935 -10.340 1.00 98.25 199 LYS A CA 1
ATOM 1501 C C . LYS A 1 199 ? -7.799 4.717 -10.671 1.00 98.25 199 LYS A C 1
ATOM 1503 O O . LYS A 1 199 ? -6.656 4.639 -10.234 1.00 98.25 199 LYS A O 1
ATOM 1508 N N . VAL A 1 200 ? -8.350 3.790 -11.446 1.00 98.06 200 VAL A N 1
ATOM 1509 C CA . VAL A 1 200 ? -7.688 2.528 -11.791 1.00 98.06 200 VAL A CA 1
ATOM 1510 C C . VAL A 1 200 ? -7.583 2.411 -13.302 1.00 98.06 200 VAL A C 1
ATOM 1512 O O . VAL A 1 200 ? -8.548 2.666 -14.016 1.00 98.06 200 VAL A O 1
ATOM 1515 N N . MET A 1 201 ? -6.412 1.999 -13.766 1.00 97.75 201 MET A N 1
ATOM 1516 C CA . MET A 1 201 ? -6.115 1.701 -15.156 1.00 97.75 201 MET A CA 1
ATOM 1517 C C . MET A 1 201 ? -5.596 0.273 -15.273 1.00 97.75 201 MET A C 1
ATOM 1519 O O . MET A 1 201 ? -4.753 -0.153 -14.485 1.00 97.75 201 MET A O 1
ATOM 1523 N N . GLU A 1 202 ? -6.057 -0.454 -16.284 1.00 97.62 202 GLU A N 1
ATOM 1524 C CA . GLU A 1 202 ? -5.441 -1.718 -16.679 1.00 97.62 202 GLU A CA 1
ATOM 1525 C C . GLU A 1 202 ? -4.233 -1.458 -17.577 1.00 97.62 202 GLU A C 1
ATOM 1527 O O . GLU A 1 202 ? -4.331 -0.773 -18.597 1.00 97.62 202 GLU A O 1
ATOM 1532 N N . VAL A 1 203 ? -3.093 -2.032 -17.209 1.00 97.19 203 VAL A N 1
ATOM 1533 C CA . VAL A 1 203 ? -1.856 -1.954 -17.975 1.00 97.19 203 VAL A CA 1
ATOM 1534 C C . VAL A 1 203 ? -1.621 -3.290 -18.662 1.00 97.19 203 VAL A C 1
ATOM 1536 O O . VAL A 1 203 ? -1.488 -4.335 -18.021 1.00 97.19 203 VAL A O 1
ATOM 1539 N N . LYS A 1 204 ? -1.580 -3.244 -19.994 1.00 94.75 204 LYS A N 1
ATOM 1540 C CA . LYS A 1 204 ? -1.274 -4.402 -20.835 1.00 94.75 204 LYS A CA 1
ATOM 1541 C C . LYS A 1 204 ? 0.242 -4.627 -20.905 1.00 94.75 204 LYS A C 1
ATOM 1543 O O . LYS A 1 204 ? 0.993 -3.659 -20.775 1.00 94.75 204 LYS A O 1
ATOM 1548 N N . PRO A 1 205 ? 0.689 -5.869 -21.160 1.00 92.94 205 PRO A N 1
ATOM 1549 C CA . PRO A 1 205 ? 2.086 -6.149 -21.471 1.00 92.94 205 PRO A CA 1
ATOM 1550 C C . PRO A 1 205 ? 2.597 -5.260 -22.610 1.00 92.94 205 PRO A C 1
ATOM 1552 O O . PRO A 1 205 ? 1.876 -5.004 -23.577 1.00 92.94 205 PRO A O 1
ATOM 1555 N N . SER A 1 206 ? 3.833 -4.791 -22.480 1.00 86.19 206 SER A N 1
ATOM 1556 C CA . SER A 1 206 ? 4.502 -3.896 -23.432 1.00 86.19 206 SER A CA 1
ATOM 1557 C C . SER A 1 206 ? 5.818 -4.461 -23.982 1.00 86.19 206 SER A C 1
ATOM 1559 O O . SER A 1 206 ? 6.488 -3.772 -24.752 1.00 86.19 206 SER A O 1
ATOM 1561 N N . VAL A 1 207 ? 6.159 -5.705 -23.615 1.00 76.88 207 VAL A N 1
ATOM 1562 C CA . VAL A 1 207 ? 7.291 -6.511 -24.116 1.00 76.88 207 VAL A CA 1
ATOM 1563 C C . VAL A 1 207 ? 6.835 -7.945 -24.336 1.00 76.88 207 VAL A C 1
ATOM 1565 O O . VAL A 1 207 ? 6.046 -8.429 -23.490 1.00 76.88 207 VAL A O 1
#

InterPro domains:
  IPR002869 Pyruvate-flavodoxin oxidoreductase, central domain [G3DSA:3.40.920.10] (19-202)
  IPR002869 Pyruvate-flavodoxin oxidoreductase, central domain [SSF53323] (97-205)

Solvent-accessible surface area (backbone atoms only — not comparable to full-atom values): 10593 Å² total; per-residue (Å²): 126,64,64,71,43,26,32,37,21,38,28,34,14,75,82,30,46,72,52,24,49,48,43,23,41,45,51,22,54,12,18,39,74,72,68,28,27,52,45,57,51,66,33,59,89,45,63,85,61,44,80,69,37,64,36,51,16,32,17,41,36,16,55,39,62,80,54,38,64,83,52,80,80,49,74,63,77,87,44,24,43,35,40,37,30,69,42,64,79,49,47,46,24,38,66,50,78,90,81,75,45,73,44,42,63,59,72,44,44,40,75,68,16,38,40,38,32,39,35,79,71,58,62,73,66,52,54,76,54,35,68,80,38,69,55,38,3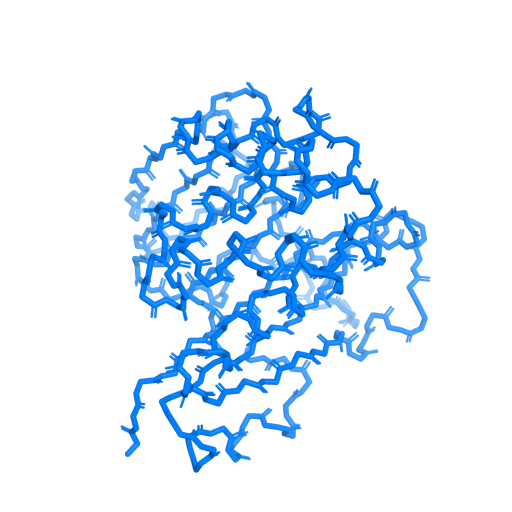2,33,41,31,29,25,43,16,69,80,67,33,92,76,30,48,40,16,46,48,18,29,42,30,67,78,46,41,90,67,29,44,54,64,39,42,52,50,39,50,29,67,74,38,59,95,48,22,73,62,40,50,52,31,15,52,50,17,40,70,63,42,44,75,43,83,42,71,51,72,96

Secondary structure (DSSP, 8-state):
---EEEEEEEEETTTSHHHHHHHHHHHHHHHHHTT-EEEEEE-GGGPSP-TT-EEEEEEEEESSGGGTTTTTT-SS-S-EEEEEESSGGGGG-EEPSTT--EE-TTTTEEEEEEEEEE-SS-HHHHHTTSPP-SS-EEEEEE-HHHH-TT-HHHHHHHHHHH-TTTS-HHHHHHHHHHHTGGGHHHHHHHHHHHHHH-EEEEE----

Radius of gyration: 15.73 Å; Cα contacts (8 Å, |Δi|>4): 476; chains: 1; bounding box: 40×40×43 Å

Sequence (207 aa):
MGKVWGIEAVARGVTQTAVAAAMVDIIGSSAIREGKAAISYERYDDAPDRVFLGMKSFAIVGEAWEDLEAYVMMYEPPYINVSVVLEPSLVKGIQSWAFIGLEPIHAKLVPNGVIVVDYKGAPEELLKLIPPTNKPYRLAVVDASGIDKLVTAPLAGAIAKVAPEIASKDALLAQIKDRYKAVAEAKAKSFEKGYESVKVMEVKPSV

Nearest PDB structures (foldseek):
  5c4i-assembly1_E  TM=8.542E-01  e=3.265E-17  Moorella thermoacetica ATCC 39073
  5exe-assembly1_E  TM=9.138E-01  e=1.095E-16  Moorella thermoacetica ATCC 39073
  5exd-assembly1_B  TM=9.207E-01  e=6.937E-16  Moorella thermoacetica ATCC 39073
  5exd-assembly2_K  TM=9.484E-01  e=3.631E-15  Moorella thermoacetica ATCC 39073
  5exd-assembly2_H  TM=9.382E-01  e=3.197E-15  Moorella thermoacetica ATCC 39073

Mean predicted aligned error: 3.42 Å

Foldseek 3Di:
DFDKAKEKEKEFAPVCVVLRQVLQVLLQQLLVVVVKHKDKAWQPQCPVPDGRAITMIMMMIGRYVVVCVVPVPDSGDQAHQEYEYEALLCQLAHDGPPPPDGQHSCNRYDAQGEYEYQDPDDQVVSVVNGDAFQGKYKYKYFVLVVLDVSSSLLSLLLCLQSPVVSHHPVSSLVSQCVVPVVCSVSSSVSSPNSNVGMDMDIDHHPD

pLDDT: mean 94.19, std 7.23, range [54.72, 98.69]

Organism: NCBI:txid2056631